Protein AF-I1QYP3-F1 (afdb_monomer_lite)

Radius of gyration: 27.87 Å; chains: 1; bounding box: 50×38×128 Å

pLDDT: mean 71.09, std 16.08, range [29.52, 92.31]

InterPro domains:
  IPR026961 PGG domain [PF13962] (110-221)

Secondary structure (DSSP, 8-state):
-HHHHHHHHHH-HHHHHHHHHTSHHHHHHHHHHHHHHHHHHHHH-SSHHHHHHHHHHHHHHHHHHHHHHHHHHHHHHHHHHHHTSPPPP----PPP--HHHHHHHHHHHHHHHHHHHHHHHHHHHHHHHHHHS-TT-B--SSSSSSPTTSBHHHHH-HHHHHHHHHHHHHHHHHHHHHHHHHHHHHH-SSSS-S--HHHHHHHHHHHHHHHHHHHHHHH-SSHHHHHHHHHHHHHHHHHHHHHHHHHHHTS--TTSS-------------------

Organism: Oryza glaberrima (NCBI:txid4538)

Foldseek 3Di:
DLVVVLCVCVVDPVNLVVCVVVCVNVVSLVVVLVVVLLVLLVLLDPDPVSSVVLVVLLVVVVVVLVVVVVVVVVVVVVVVVVVPDDDDDDDDDDDDDDPVVVVVVVVVVLVVLVVLLVVLVVLLVVLSVCSNAPQQGFDPPDPPPDDGRHRPCCVVPVVLCSQLNNLSSLLNSLSSVLNSLSVCCVSCVPVDPPPPVVSNVVSVLSNLVSVQSNCLSRPDDDPVVSVVSCVVCVVVSVVVVVVVVVVVVPPDDPPPPDDDDDDDDDDDDDDDDDDD

Structure (mmCIF, N/CA/C/O backbone):
data_AF-I1QYP3-F1
#
_entry.id   AF-I1QYP3-F1
#
loop_
_atom_site.group_PDB
_atom_site.id
_atom_site.type_symbol
_atom_site.label_atom_id
_atom_site.label_alt_id
_atom_site.label_comp_id
_atom_site.label_asym_id
_atom_site.label_entity_id
_atom_site.label_seq_id
_atom_site.pdbx_PDB_ins_code
_atom_site.Cartn_x
_atom_site.Cartn_y
_atom_site.Cartn_z
_atom_site.occupancy
_atom_site.B_iso_or_equiv
_atom_site.auth_seq_id
_atom_site.auth_comp_id
_atom_site.auth_asym_id
_atom_site.auth_atom_id
_atom_site.pdbx_PDB_model_num
ATOM 1 N N . MET A 1 1 ? -16.981 11.558 -4.843 1.00 70.81 1 MET A N 1
ATOM 2 C CA . MET A 1 1 ? -18.231 11.415 -4.055 1.00 70.81 1 MET A CA 1
ATOM 3 C C . MET A 1 1 ? -18.017 10.781 -2.677 1.00 70.81 1 MET A C 1
ATOM 5 O O . MET A 1 1 ? -18.352 11.436 -1.700 1.00 70.81 1 MET A O 1
ATOM 9 N N . ALA A 1 2 ? -17.408 9.590 -2.546 1.00 78.38 2 ALA A N 1
ATOM 10 C CA . ALA A 1 2 ? -17.197 8.941 -1.235 1.00 78.38 2 ALA A CA 1
ATOM 11 C C . ALA A 1 2 ? -16.394 9.794 -0.225 1.00 78.38 2 ALA A C 1
ATOM 13 O O . ALA A 1 2 ? -16.808 9.947 0.917 1.00 78.38 2 ALA A O 1
ATOM 14 N N . SER A 1 3 ? -15.296 10.435 -0.645 1.00 79.50 3 SER A N 1
ATOM 15 C CA . SER A 1 3 ? -14.520 11.321 0.246 1.00 79.50 3 SER A CA 1
ATOM 16 C C . SER A 1 3 ? -15.339 12.507 0.773 1.00 79.50 3 SER A C 1
ATOM 18 O O . SER A 1 3 ? -15.213 12.871 1.935 1.00 79.50 3 SER A O 1
ATOM 20 N N . VAL A 1 4 ? -16.203 13.092 -0.064 1.00 82.06 4 VAL A N 1
ATOM 21 C CA . VAL A 1 4 ? -17.068 14.219 0.323 1.00 82.06 4 VAL A CA 1
ATOM 22 C C . VAL A 1 4 ? -18.111 13.756 1.338 1.00 82.06 4 VAL A C 1
ATOM 24 O O . VAL A 1 4 ? -18.299 14.410 2.358 1.00 82.06 4 VAL A O 1
ATOM 27 N N . ALA A 1 5 ? -18.726 12.592 1.113 1.00 81.75 5 ALA A N 1
ATOM 28 C CA . ALA A 1 5 ? -19.653 11.994 2.070 1.00 81.75 5 ALA A CA 1
ATOM 29 C C . ALA A 1 5 ? -18.975 11.711 3.422 1.00 81.75 5 ALA A C 1
ATOM 31 O O . ALA A 1 5 ? -19.531 12.048 4.463 1.00 81.75 5 ALA A O 1
ATOM 32 N N . LEU A 1 6 ? -17.749 11.174 3.420 1.00 81.50 6 LEU A N 1
ATOM 33 C CA . LEU A 1 6 ? -16.955 10.967 4.636 1.00 81.50 6 LEU A CA 1
ATOM 34 C C . LEU A 1 6 ? -16.686 12.277 5.386 1.00 81.50 6 LEU A C 1
ATOM 36 O O . LEU A 1 6 ? -16.913 12.338 6.592 1.00 81.50 6 LEU A O 1
ATOM 40 N N . ILE A 1 7 ? -16.249 13.326 4.683 1.00 83.56 7 ILE A N 1
ATOM 41 C CA . ILE A 1 7 ? -15.987 14.646 5.277 1.00 83.56 7 ILE A CA 1
ATOM 42 C C . ILE A 1 7 ? -17.267 15.221 5.890 1.00 83.56 7 ILE A C 1
ATOM 44 O O . ILE A 1 7 ? -17.250 15.654 7.038 1.00 83.56 7 ILE A O 1
ATOM 48 N N . VAL A 1 8 ? -18.392 15.176 5.173 1.00 84.31 8 VAL A N 1
ATOM 49 C CA . VAL A 1 8 ? -19.684 15.688 5.660 1.00 84.31 8 VAL A CA 1
ATOM 50 C C . VAL A 1 8 ? -20.172 14.910 6.888 1.00 84.31 8 VAL A C 1
ATOM 52 O O . VAL A 1 8 ? -20.612 15.521 7.863 1.00 84.31 8 VAL A O 1
ATOM 55 N N . LEU A 1 9 ? -20.053 13.578 6.881 1.00 81.56 9 LEU A N 1
ATOM 56 C CA . LEU A 1 9 ? -20.432 12.729 8.017 1.00 81.56 9 LEU A CA 1
ATOM 57 C C . LEU A 1 9 ? -19.550 12.967 9.252 1.00 81.56 9 LEU A C 1
ATOM 59 O O . LEU A 1 9 ? -20.041 12.855 10.374 1.00 81.56 9 LEU A O 1
ATOM 63 N N . LEU A 1 10 ? -18.267 13.289 9.060 1.00 80.06 10 LEU A N 1
ATOM 64 C CA . LEU A 1 10 ? -17.332 13.581 10.151 1.00 80.06 10 LEU A CA 1
ATOM 65 C C . LEU A 1 10 ? -17.455 15.019 10.672 1.00 80.06 10 LEU A C 1
ATOM 67 O O . LEU A 1 10 ? -17.314 15.246 11.872 1.00 80.06 10 LEU A O 1
ATOM 71 N N . MET A 1 11 ? -17.731 15.987 9.798 1.00 83.25 11 MET A N 1
ATOM 72 C CA . MET A 1 11 ? -17.809 17.406 10.153 1.00 83.25 11 MET A CA 1
ATOM 73 C C . MET A 1 11 ? -19.140 17.767 10.825 1.00 83.25 11 MET A C 1
ATOM 75 O O . MET A 1 11 ? -19.195 18.679 11.650 1.00 83.25 11 MET A O 1
ATOM 79 N N . ASN A 1 12 ? -20.217 17.032 10.527 1.00 82.06 12 ASN A N 1
ATOM 80 C CA . ASN A 1 12 ? -21.526 17.281 11.115 1.00 82.06 12 ASN A CA 1
ATOM 81 C C . ASN A 1 12 ? -21.779 16.409 12.356 1.00 82.06 12 ASN A C 1
ATOM 83 O O . ASN A 1 12 ? -22.083 15.219 12.255 1.00 82.06 12 ASN A O 1
ATOM 87 N N . LYS A 1 13 ? -21.758 17.033 13.540 1.00 74.06 13 LYS A N 1
ATOM 88 C CA . LYS A 1 13 ? -22.041 16.373 14.830 1.00 74.06 13 LYS A CA 1
ATOM 89 C C . LYS A 1 13 ? -23.409 15.672 14.869 1.00 74.06 13 LYS A C 1
ATOM 91 O O . LYS A 1 13 ? -23.525 14.631 15.518 1.00 74.06 13 LYS A O 1
ATOM 96 N N . ASN A 1 14 ? -24.411 16.190 14.150 1.00 76.88 14 ASN A N 1
ATOM 97 C CA . ASN A 1 14 ? -25.749 15.592 14.073 1.00 76.88 14 ASN A CA 1
ATOM 98 C C . ASN A 1 14 ? -25.801 14.355 13.169 1.00 76.88 14 ASN A C 1
ATOM 100 O O . ASN A 1 14 ? -26.638 13.489 13.397 1.00 76.88 14 ASN A O 1
ATOM 104 N N . LEU A 1 15 ? -24.907 14.238 12.180 1.00 74.75 15 LEU A N 1
ATOM 105 C CA . LEU A 1 15 ? -24.850 13.092 11.257 1.00 74.75 15 LEU A CA 1
ATOM 106 C C . LEU A 1 15 ? -23.827 12.038 11.680 1.00 74.75 15 LEU A C 1
ATOM 108 O O . LEU A 1 15 ? -23.997 10.859 11.379 1.00 74.75 15 LEU A O 1
ATOM 112 N N . TYR A 1 16 ? -22.813 12.436 12.441 1.00 73.31 16 TYR A N 1
ATOM 113 C CA . TYR A 1 16 ? -21.795 11.547 12.985 1.00 73.31 16 TYR A CA 1
ATOM 114 C C . TYR A 1 16 ? -22.396 10.431 13.854 1.00 73.31 16 TYR A C 1
ATOM 116 O O . TYR A 1 16 ? -22.121 9.247 13.649 1.00 73.31 16 TYR A O 1
ATOM 124 N N . ARG A 1 17 ? -23.270 10.790 14.806 1.00 69.62 17 ARG A N 1
ATOM 125 C CA . ARG A 1 17 ? -23.899 9.830 15.736 1.00 69.62 17 ARG A CA 1
ATOM 126 C C . ARG A 1 17 ? -24.786 8.801 15.014 1.00 69.62 17 ARG A C 1
ATOM 128 O O . ARG A 1 17 ? -24.619 7.607 15.274 1.00 69.62 17 ARG A O 1
ATOM 135 N N . PRO A 1 18 ? -25.701 9.212 14.115 1.00 68.62 18 PRO A N 1
ATOM 136 C CA . PRO A 1 18 ? -26.473 8.284 13.288 1.00 68.62 18 PRO A CA 1
ATOM 137 C C . PRO A 1 18 ? -25.602 7.486 12.306 1.00 68.62 18 PRO A C 1
ATOM 139 O O . PRO A 1 18 ? -25.805 6.283 12.150 1.00 68.62 18 PRO A O 1
ATOM 142 N N . GLY A 1 19 ? -24.596 8.115 11.692 1.00 65.38 19 GLY A N 1
ATOM 143 C CA . GLY A 1 19 ? -23.702 7.490 10.709 1.00 65.38 19 GLY A CA 1
ATOM 144 C C . GLY A 1 19 ? -22.844 6.361 11.285 1.00 65.38 19 GLY A C 1
ATOM 145 O O . GLY A 1 19 ? -22.622 5.353 10.614 1.00 65.38 19 GLY A O 1
ATOM 146 N N . ILE A 1 20 ? -22.431 6.480 12.550 1.00 65.75 20 ILE A N 1
ATOM 147 C CA . ILE A 1 20 ? -21.771 5.404 13.307 1.00 65.75 20 ILE A CA 1
ATOM 148 C C . ILE A 1 20 ? -22.704 4.211 13.531 1.00 65.75 20 ILE A C 1
ATOM 150 O O . ILE A 1 20 ? -22.271 3.062 13.440 1.00 65.75 20 ILE A O 1
ATOM 154 N N . ARG A 1 21 ? -23.982 4.465 13.839 1.00 65.69 21 ARG A N 1
ATOM 155 C CA . ARG A 1 21 ? -24.971 3.402 14.075 1.00 65.69 21 ARG A CA 1
ATOM 156 C C . ARG A 1 21 ? -25.380 2.692 12.785 1.00 65.69 21 ARG A C 1
ATOM 158 O O . ARG A 1 21 ? -25.632 1.494 12.823 1.00 65.69 21 ARG A O 1
ATOM 165 N N . SER A 1 22 ? -25.397 3.405 11.661 1.00 65.25 22 SER A N 1
ATOM 166 C CA . SER A 1 22 ? -25.934 2.918 10.384 1.00 65.25 22 SER A CA 1
ATOM 167 C C . SER A 1 22 ? -24.911 2.212 9.474 1.00 65.25 22 SER A C 1
ATOM 169 O O . SER A 1 22 ? -25.165 2.031 8.291 1.00 65.25 22 SER A O 1
ATOM 171 N N . TYR A 1 23 ? -23.712 1.862 9.959 1.00 72.06 23 TYR A N 1
ATOM 172 C CA . TYR A 1 23 ? -22.603 1.311 9.144 1.00 72.06 23 TYR A CA 1
ATOM 173 C C . TYR A 1 23 ? -22.148 2.185 7.951 1.00 72.06 23 TYR A C 1
ATOM 175 O O . TYR A 1 23 ? -21.159 1.857 7.296 1.00 72.06 23 TYR A O 1
ATOM 183 N N . ALA A 1 24 ? -22.790 3.330 7.707 1.00 78.00 24 ALA A N 1
ATOM 184 C CA . ALA A 1 24 ? -22.558 4.210 6.567 1.00 78.00 24 ALA A CA 1
ATOM 185 C C . ALA A 1 24 ? -21.107 4.703 6.493 1.00 78.00 24 ALA A C 1
ATOM 187 O O . ALA A 1 24 ? -20.515 4.720 5.418 1.00 78.00 24 ALA A O 1
ATOM 188 N N . LEU A 1 25 ? -20.499 5.029 7.640 1.00 74.69 25 LEU A N 1
ATOM 189 C CA . LEU A 1 25 ? -19.087 5.415 7.708 1.00 74.69 25 LEU A CA 1
ATOM 190 C C . LEU A 1 25 ? -18.148 4.280 7.279 1.00 74.69 25 LEU A C 1
ATOM 192 O O . LEU A 1 25 ? -17.178 4.531 6.572 1.00 74.69 25 LEU A O 1
ATOM 196 N N . ILE A 1 26 ? -18.446 3.036 7.662 1.00 75.12 26 ILE A N 1
ATOM 197 C CA . ILE A 1 26 ? -17.627 1.870 7.303 1.00 75.12 26 ILE A CA 1
ATOM 198 C C . ILE A 1 26 ? -17.752 1.592 5.805 1.00 75.12 26 ILE A C 1
ATOM 200 O O . ILE A 1 26 ? -16.736 1.458 5.128 1.00 75.12 26 ILE A O 1
ATOM 204 N N . ILE A 1 27 ? -18.979 1.583 5.274 1.00 80.38 27 ILE A N 1
ATOM 205 C CA . ILE A 1 27 ? -19.235 1.397 3.839 1.00 80.38 27 ILE A CA 1
ATOM 206 C C . ILE A 1 27 ? -18.522 2.486 3.031 1.00 80.38 27 ILE A C 1
ATOM 208 O O . ILE A 1 27 ? -17.861 2.188 2.040 1.00 80.38 27 ILE A O 1
ATOM 212 N N . CYS A 1 28 ? -18.586 3.738 3.484 1.00 81.56 28 CYS A N 1
ATOM 213 C CA . CYS A 1 28 ? -17.945 4.858 2.807 1.00 81.56 28 CYS A CA 1
ATOM 214 C C . CYS A 1 28 ? -16.409 4.788 2.850 1.00 81.56 28 CYS A C 1
ATOM 216 O O . CYS A 1 28 ? -15.764 5.106 1.852 1.00 81.56 28 CYS A O 1
ATOM 218 N N . MET A 1 29 ? -15.812 4.354 3.967 1.00 82.94 29 MET A N 1
ATOM 219 C CA . MET A 1 29 ? -14.361 4.128 4.065 1.00 82.94 29 MET A CA 1
ATOM 220 C C . MET A 1 29 ? -13.900 3.005 3.137 1.00 82.94 29 MET A C 1
ATOM 222 O O . MET A 1 29 ? -12.911 3.166 2.428 1.00 82.94 29 MET A O 1
ATOM 226 N N . VAL A 1 30 ? -14.638 1.894 3.098 1.00 79.69 30 VAL A N 1
ATOM 227 C CA . VAL A 1 30 ? -14.332 0.752 2.228 1.00 79.69 30 VAL A CA 1
ATOM 228 C C . VAL A 1 30 ? -14.471 1.145 0.755 1.00 79.69 30 VAL A C 1
ATOM 230 O O . VAL A 1 30 ? -13.550 0.927 -0.027 1.00 79.69 30 VAL A O 1
ATOM 233 N N . ALA A 1 31 ? -15.569 1.805 0.381 1.00 84.06 31 ALA A N 1
ATOM 234 C CA . ALA A 1 31 ? -15.766 2.320 -0.973 1.00 84.06 31 ALA A CA 1
ATOM 235 C C . ALA A 1 31 ? -14.680 3.336 -1.368 1.00 84.06 31 ALA A C 1
ATOM 237 O O . ALA A 1 31 ? -14.183 3.307 -2.492 1.00 84.06 31 ALA A O 1
ATOM 238 N N . GLY A 1 32 ? -14.275 4.208 -0.438 1.00 83.69 32 GLY A N 1
ATOM 239 C CA . GLY A 1 32 ? -13.173 5.148 -0.634 1.00 83.69 32 GLY A CA 1
ATOM 240 C C . GLY A 1 32 ? -11.840 4.448 -0.900 1.00 83.69 32 GLY A C 1
ATOM 241 O O . GLY A 1 32 ? -11.145 4.817 -1.842 1.00 83.69 32 GLY A O 1
ATOM 242 N N . MET A 1 33 ? -11.517 3.405 -0.132 1.00 83.88 33 MET A N 1
ATOM 243 C CA . MET A 1 33 ? -10.306 2.598 -0.319 1.00 83.88 33 MET A CA 1
ATOM 244 C C . MET A 1 33 ? -10.266 1.941 -1.704 1.00 83.88 33 MET A C 1
ATOM 246 O O . MET A 1 33 ? -9.261 2.057 -2.404 1.00 83.88 33 MET A O 1
ATOM 250 N N . PHE A 1 34 ? -11.364 1.314 -2.141 1.00 82.44 34 PHE A N 1
ATOM 251 C CA . PHE A 1 34 ? -11.445 0.729 -3.485 1.00 82.44 34 PHE A CA 1
ATOM 252 C C . PHE A 1 34 ? -11.343 1.786 -4.590 1.00 82.44 34 PHE A C 1
ATOM 254 O O . PHE A 1 34 ? -10.663 1.557 -5.587 1.00 82.44 34 PHE A O 1
ATOM 261 N N . GLY A 1 35 ? -11.965 2.955 -4.410 1.00 84.75 35 GLY A N 1
ATOM 262 C CA . GLY A 1 35 ? -11.896 4.050 -5.381 1.00 84.75 35 GLY A CA 1
ATOM 263 C C . GLY A 1 35 ? -10.485 4.619 -5.539 1.00 84.75 35 GLY A C 1
ATOM 264 O O . GLY A 1 35 ? -10.004 4.779 -6.659 1.00 84.75 35 GLY A O 1
ATOM 265 N N . VAL A 1 36 ? -9.799 4.874 -4.423 1.00 86.69 36 VAL A N 1
ATOM 266 C CA . VAL A 1 36 ? -8.409 5.357 -4.416 1.00 86.69 36 VAL A CA 1
ATOM 267 C C . VAL A 1 36 ? -7.469 4.324 -5.041 1.00 86.69 36 VAL A C 1
ATOM 269 O O . VAL A 1 36 ? -6.589 4.680 -5.821 1.00 86.69 36 VAL A O 1
ATOM 272 N N . MET A 1 37 ? -7.690 3.039 -4.769 1.00 84.19 37 MET A N 1
ATOM 273 C CA . MET A 1 37 ? -6.896 1.974 -5.370 1.00 84.19 37 MET A CA 1
ATOM 274 C C . MET A 1 37 ? -7.148 1.803 -6.867 1.00 84.19 37 MET A C 1
ATOM 276 O O . MET A 1 37 ? -6.205 1.596 -7.625 1.00 84.19 37 MET A O 1
ATOM 280 N N . GLY A 1 38 ? -8.403 1.918 -7.305 1.00 82.62 38 GLY A N 1
ATOM 281 C CA . GLY A 1 38 ? -8.747 1.915 -8.725 1.00 82.62 38 GLY A CA 1
ATOM 282 C C . GLY A 1 38 ? -8.061 3.060 -9.466 1.00 82.62 38 GLY A C 1
ATOM 283 O O . GLY A 1 38 ? -7.478 2.837 -10.523 1.00 82.62 38 GLY A O 1
ATOM 284 N N . ALA A 1 39 ? -8.046 4.258 -8.873 1.00 86.88 39 ALA A N 1
ATOM 285 C CA . ALA A 1 39 ? -7.330 5.408 -9.419 1.00 86.88 39 ALA A CA 1
ATOM 286 C C . ALA A 1 39 ? -5.810 5.179 -9.469 1.00 86.88 39 ALA A C 1
ATOM 288 O O . ALA A 1 39 ? -5.191 5.451 -10.494 1.00 86.88 39 ALA A O 1
ATOM 289 N N . TYR A 1 40 ? -5.214 4.625 -8.407 1.00 86.62 40 TYR A N 1
ATOM 290 C CA . TYR A 1 40 ? -3.799 4.249 -8.397 1.00 86.62 40 TYR A CA 1
ATOM 291 C C . TYR A 1 40 ? -3.473 3.226 -9.489 1.00 86.62 40 TYR A C 1
ATOM 293 O O . TYR A 1 40 ? -2.531 3.425 -10.251 1.00 86.62 40 TYR A O 1
ATOM 301 N N . ALA A 1 41 ? -4.250 2.147 -9.601 1.00 84.19 41 ALA A N 1
ATOM 302 C CA . ALA A 1 41 ? -4.017 1.097 -10.586 1.00 84.19 41 ALA A CA 1
ATOM 303 C C . ALA A 1 41 ? -4.176 1.626 -12.018 1.00 84.19 41 ALA A C 1
ATOM 305 O O . ALA A 1 41 ? -3.370 1.295 -12.879 1.00 84.19 41 ALA A O 1
ATOM 306 N N . ALA A 1 42 ? -5.176 2.476 -12.264 1.00 83.88 42 ALA A N 1
ATOM 307 C CA . ALA A 1 42 ? -5.385 3.104 -13.565 1.00 83.88 42 ALA A CA 1
ATOM 308 C C . ALA A 1 42 ? -4.278 4.111 -13.914 1.00 83.88 42 ALA A C 1
ATOM 310 O O . ALA A 1 42 ? -3.823 4.145 -15.050 1.00 83.88 42 ALA A O 1
ATOM 311 N N . GLY A 1 43 ? -3.825 4.916 -12.948 1.00 82.25 43 GLY A N 1
ATOM 312 C CA . GLY A 1 43 ? -2.793 5.930 -13.176 1.00 82.25 43 GLY A CA 1
ATOM 313 C C . GLY A 1 43 ? -1.376 5.363 -13.279 1.00 82.25 43 GLY A C 1
ATOM 314 O O . GLY A 1 43 ? -0.543 5.925 -13.980 1.00 82.25 43 GLY A O 1
ATOM 315 N N . SER A 1 44 ? -1.090 4.258 -12.587 1.00 80.56 44 SER A N 1
ATOM 316 C CA . SER A 1 44 ? 0.248 3.649 -12.545 1.00 80.56 44 SER A CA 1
ATOM 317 C C . SER A 1 44 ? 0.442 2.509 -13.550 1.00 80.56 44 SER A C 1
ATOM 319 O O . SER A 1 44 ? 1.574 2.082 -13.778 1.00 80.56 44 SER A O 1
ATOM 321 N N . SER A 1 45 ? -0.634 2.000 -14.164 1.00 76.75 45 SER A N 1
ATOM 322 C CA . SER A 1 45 ? 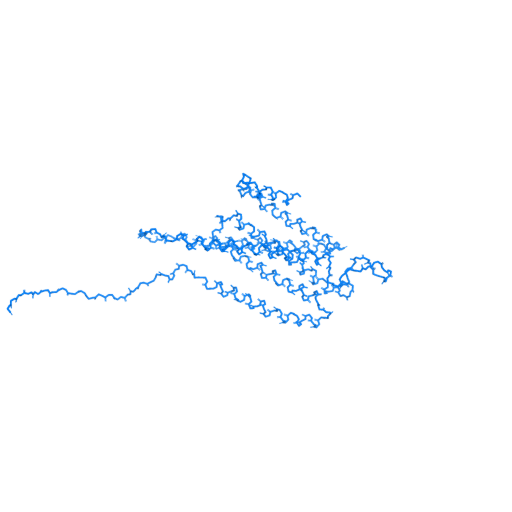-0.575 0.861 -15.080 1.00 76.75 45 SER A CA 1
ATOM 323 C C . SER A 1 45 ? -0.923 1.240 -16.516 1.00 76.75 45 SER A C 1
ATOM 325 O O . SER A 1 45 ? -2.039 1.655 -16.803 1.00 76.75 45 SER A O 1
ATOM 327 N N . MET A 1 46 ? 0.008 1.002 -17.443 1.00 63.56 46 MET A N 1
ATOM 328 C CA . MET A 1 46 ? -0.247 1.116 -18.888 1.00 63.56 46 MET A CA 1
ATOM 329 C C . MET A 1 46 ? -0.852 -0.158 -19.507 1.00 63.56 46 MET A C 1
ATOM 331 O O . MET A 1 46 ? -1.295 -0.134 -20.652 1.00 63.56 46 MET A O 1
ATOM 335 N N . TYR A 1 47 ? -0.897 -1.278 -18.771 1.00 68.44 47 TYR A N 1
ATOM 336 C CA . TYR A 1 47 ? -1.303 -2.583 -19.305 1.00 68.44 47 TYR A CA 1
ATOM 337 C C . TYR A 1 47 ? -2.428 -3.218 -18.484 1.00 68.44 47 TYR A C 1
ATOM 339 O O . TYR A 1 47 ? -2.299 -3.439 -17.280 1.00 68.44 47 TYR A O 1
ATOM 347 N N . LEU A 1 48 ? -3.494 -3.641 -19.168 1.00 66.12 48 LEU A N 1
ATOM 348 C CA . LEU A 1 48 ? -4.693 -4.236 -18.562 1.00 66.12 48 LEU A CA 1
ATOM 349 C C . LEU A 1 48 ? -4.383 -5.479 -17.700 1.00 66.12 48 LEU A C 1
ATOM 351 O O . LEU A 1 48 ? -5.009 -5.691 -16.666 1.00 66.12 48 LEU A O 1
ATOM 355 N N . ARG A 1 49 ? -3.363 -6.272 -18.060 1.00 68.38 49 ARG A N 1
ATOM 356 C CA . ARG A 1 49 ? -2.911 -7.419 -17.245 1.00 68.38 49 ARG A CA 1
ATOM 357 C C . ARG A 1 49 ? -2.371 -6.991 -15.881 1.00 68.38 49 ARG A C 1
ATOM 359 O O . ARG A 1 49 ? -2.722 -7.590 -14.870 1.00 68.38 49 ARG A O 1
ATOM 366 N N . THR A 1 50 ? -1.528 -5.966 -15.855 1.00 68.81 50 THR A N 1
ATOM 367 C CA . THR A 1 50 ? -0.924 -5.449 -14.624 1.00 68.81 50 THR A CA 1
ATOM 368 C C . THR A 1 50 ? -1.996 -4.794 -13.748 1.00 68.81 50 THR A C 1
ATOM 370 O O . THR A 1 50 ? -2.027 -5.034 -12.544 1.00 68.81 50 THR A O 1
ATOM 373 N N . PHE A 1 51 ? -2.952 -4.092 -14.363 1.00 72.62 51 PHE A N 1
ATOM 374 C CA . PHE A 1 51 ? -4.158 -3.590 -13.701 1.00 72.62 51 PHE A CA 1
ATOM 375 C C . PHE A 1 51 ? -4.987 -4.710 -13.040 1.00 72.62 51 PHE A C 1
ATOM 377 O O . PHE A 1 51 ? -5.311 -4.612 -11.857 1.00 72.62 51 PHE A O 1
ATOM 384 N N . ILE A 1 52 ? -5.271 -5.812 -13.751 1.00 71.69 52 ILE A N 1
ATOM 385 C CA . ILE A 1 52 ? -5.993 -6.970 -13.187 1.00 71.69 52 ILE A CA 1
ATOM 386 C C . ILE A 1 52 ? -5.236 -7.572 -12.000 1.00 71.69 52 ILE A C 1
ATOM 388 O O . ILE A 1 52 ? -5.845 -7.862 -10.974 1.00 71.69 52 ILE A O 1
ATOM 392 N N . ILE A 1 53 ? -3.919 -7.759 -12.108 1.00 71.31 53 ILE A N 1
ATOM 393 C CA . ILE A 1 53 ? -3.125 -8.360 -11.025 1.00 71.31 53 ILE A CA 1
ATOM 394 C C . ILE A 1 53 ? -3.155 -7.477 -9.778 1.00 71.31 53 ILE A C 1
ATOM 396 O O . ILE A 1 53 ? -3.303 -7.987 -8.669 1.00 71.31 53 ILE A O 1
ATOM 400 N N . VAL A 1 54 ? -3.081 -6.158 -9.950 1.00 72.38 54 VAL A N 1
ATOM 401 C CA . VAL A 1 54 ? -3.236 -5.214 -8.842 1.00 72.38 54 VAL A CA 1
ATOM 402 C C . VAL A 1 54 ? -4.617 -5.354 -8.202 1.00 72.38 54 VAL A C 1
ATOM 404 O O . VAL A 1 54 ? -4.699 -5.463 -6.984 1.00 72.38 54 VAL A O 1
ATOM 407 N N . LEU A 1 55 ? -5.697 -5.454 -8.982 1.00 71.81 55 LEU A N 1
ATOM 408 C CA . LEU A 1 55 ? -7.037 -5.698 -8.430 1.00 71.81 55 LEU A CA 1
ATOM 409 C C . LEU A 1 55 ? -7.145 -7.034 -7.679 1.00 71.81 55 LEU A C 1
ATOM 411 O O . LEU A 1 55 ? -7.775 -7.093 -6.623 1.00 71.81 55 LEU A O 1
ATOM 415 N N . VAL A 1 56 ? -6.507 -8.095 -8.176 1.00 75.00 56 VAL A N 1
ATOM 416 C CA . VAL A 1 56 ? -6.456 -9.393 -7.485 1.00 75.00 56 VAL A CA 1
ATOM 417 C C . VAL A 1 56 ? -5.679 -9.284 -6.172 1.00 75.00 56 VAL A C 1
ATOM 419 O O . VAL A 1 56 ? -6.148 -9.783 -5.153 1.00 75.00 56 VAL A O 1
ATOM 422 N N . LEU A 1 57 ? -4.537 -8.591 -6.148 1.00 70.06 57 LEU A N 1
ATOM 423 C CA . LEU A 1 57 ? -3.776 -8.342 -4.915 1.00 70.06 57 LEU A CA 1
ATOM 424 C C . LEU A 1 57 ? -4.609 -7.585 -3.878 1.00 70.06 57 LEU A C 1
ATOM 426 O O . LEU A 1 57 ? -4.575 -7.913 -2.694 1.00 70.06 57 LEU A O 1
ATOM 430 N N . VAL A 1 58 ? -5.400 -6.614 -4.326 1.00 69.56 58 VAL A N 1
ATOM 431 C CA . VAL A 1 58 ? -6.317 -5.845 -3.478 1.00 69.56 58 VAL A CA 1
ATOM 432 C C . VAL A 1 58 ? -7.411 -6.738 -2.909 1.00 69.56 58 VAL A C 1
ATOM 434 O O . VAL A 1 58 ? -7.696 -6.664 -1.715 1.00 69.56 58 VAL A O 1
ATOM 437 N N . LEU A 1 59 ? -7.985 -7.619 -3.731 1.00 72.81 59 LEU A N 1
ATOM 438 C CA . LEU A 1 59 ? -8.970 -8.600 -3.286 1.00 72.81 59 LEU A CA 1
ATOM 439 C C . LEU A 1 59 ? -8.370 -9.544 -2.236 1.00 72.81 59 LEU A C 1
ATOM 441 O O . LEU A 1 59 ? -8.979 -9.761 -1.194 1.00 72.81 59 LEU A O 1
ATOM 445 N N . VAL A 1 60 ? -7.165 -10.067 -2.472 1.00 75.19 60 VAL A N 1
ATOM 446 C CA . VAL A 1 60 ? -6.468 -10.962 -1.536 1.00 75.19 60 VAL A CA 1
ATOM 447 C C . VAL A 1 60 ? -6.149 -10.249 -0.224 1.00 75.19 60 VAL A C 1
ATOM 449 O O . VAL A 1 60 ? -6.413 -10.802 0.841 1.00 75.19 60 VAL A O 1
ATOM 452 N N . ALA A 1 61 ? -5.640 -9.015 -0.271 1.00 68.62 61 ALA A N 1
ATOM 453 C CA . ALA A 1 61 ? -5.373 -8.218 0.924 1.00 68.62 61 ALA A CA 1
ATOM 454 C C . ALA A 1 61 ? -6.664 -7.932 1.704 1.00 68.62 61 ALA A C 1
ATOM 456 O O . ALA A 1 61 ? -6.705 -8.113 2.921 1.00 68.62 61 ALA A O 1
ATOM 457 N N . PHE A 1 62 ? -7.742 -7.564 1.007 1.00 68.25 62 PHE A N 1
ATOM 458 C CA . PHE A 1 62 ? -9.054 -7.336 1.605 1.00 68.25 62 PHE A CA 1
ATOM 459 C C . PHE A 1 62 ? -9.601 -8.601 2.275 1.00 68.25 62 PHE A C 1
ATOM 461 O O . PHE A 1 62 ? -9.983 -8.563 3.445 1.00 68.25 62 PHE A O 1
ATOM 468 N N . VAL A 1 63 ? -9.578 -9.738 1.576 1.00 73.44 63 VAL A N 1
ATOM 469 C CA . VAL A 1 63 ? -9.983 -11.041 2.122 1.00 73.44 63 VAL A CA 1
ATOM 470 C C . VAL A 1 63 ? -9.108 -11.420 3.312 1.00 73.44 63 VAL A C 1
ATOM 472 O O . VAL A 1 63 ? -9.639 -11.875 4.318 1.00 73.44 63 VAL A O 1
ATOM 475 N N . GLY A 1 64 ? -7.798 -11.178 3.253 1.00 69.38 64 GLY A N 1
ATOM 476 C CA . GLY A 1 64 ? -6.877 -11.400 4.366 1.00 69.38 64 GLY A CA 1
ATOM 477 C C . GLY A 1 64 ? -7.247 -10.576 5.600 1.00 69.38 64 GLY A C 1
ATOM 478 O O . GLY A 1 64 ? -7.335 -11.121 6.697 1.00 69.38 64 GLY A O 1
ATOM 479 N N . VAL A 1 65 ? -7.547 -9.286 5.436 1.00 66.06 65 VAL A N 1
ATOM 480 C CA . VAL A 1 65 ? -7.985 -8.408 6.535 1.00 66.06 65 VAL A CA 1
ATOM 481 C C . VAL A 1 65 ? -9.327 -8.863 7.109 1.00 66.06 65 VAL A C 1
ATOM 483 O O . VAL A 1 65 ? -9.474 -8.950 8.329 1.00 66.06 65 VAL A O 1
ATOM 486 N N . VAL A 1 66 ? -10.295 -9.201 6.255 1.00 67.25 66 VAL A N 1
ATOM 487 C CA . VAL A 1 66 ? -11.605 -9.720 6.681 1.00 67.25 66 VAL A CA 1
ATOM 488 C C . VAL A 1 66 ? -11.446 -11.053 7.410 1.00 67.25 66 VAL A C 1
ATOM 490 O O . VAL A 1 66 ? -12.019 -11.243 8.479 1.00 67.25 66 VAL A O 1
ATOM 493 N N . PHE A 1 67 ? -10.615 -11.954 6.894 1.00 71.81 67 PHE A N 1
ATOM 494 C CA . PHE A 1 67 ? -10.302 -13.235 7.518 1.00 71.81 67 PHE A CA 1
ATOM 495 C C . PHE A 1 67 ? -9.630 -13.052 8.882 1.00 71.81 67 PHE A C 1
ATOM 497 O O . PHE A 1 67 ? -10.027 -13.697 9.852 1.00 71.81 67 PHE A O 1
ATOM 504 N N . LEU A 1 68 ? -8.666 -12.133 8.998 1.00 68.50 68 LEU A N 1
ATOM 505 C CA . LEU A 1 68 ? -8.051 -11.774 10.277 1.00 68.50 68 LEU A CA 1
ATOM 506 C C . LEU A 1 68 ? -9.093 -11.221 11.256 1.00 68.50 68 LEU A C 1
ATOM 508 O O . LEU A 1 68 ? -9.102 -11.626 12.419 1.00 68.50 68 LEU A O 1
ATOM 512 N N . ALA A 1 69 ? -10.005 -10.364 10.793 1.00 60.81 69 ALA A N 1
ATOM 513 C CA . ALA A 1 69 ? -11.089 -9.829 11.611 1.00 60.81 69 ALA A CA 1
ATOM 514 C C . ALA A 1 69 ? -12.062 -10.927 12.087 1.00 60.81 69 ALA A C 1
ATOM 516 O O . ALA A 1 69 ? -12.423 -10.949 13.266 1.00 60.81 69 ALA A O 1
ATOM 517 N N . ILE A 1 70 ? -12.437 -11.873 11.216 1.00 68.12 70 ILE A N 1
ATOM 518 C CA . ILE A 1 70 ? -13.319 -13.010 11.538 1.00 68.12 70 ILE A CA 1
ATOM 519 C C . ILE A 1 70 ? -12.638 -13.974 12.509 1.00 68.12 70 ILE A C 1
ATOM 521 O O . ILE A 1 70 ? -13.216 -14.331 13.534 1.00 68.12 70 ILE A O 1
ATOM 525 N N . ASN A 1 71 ? -11.394 -14.375 12.239 1.00 66.88 71 ASN A N 1
ATOM 526 C CA . ASN A 1 71 ? -10.638 -15.258 13.128 1.00 66.88 71 ASN A CA 1
ATOM 527 C C . ASN A 1 71 ? -10.469 -14.616 14.517 1.00 66.88 71 ASN A C 1
ATOM 529 O O . ASN A 1 71 ? -10.631 -15.264 15.554 1.00 66.88 71 ASN A O 1
ATOM 533 N N . HIS A 1 72 ? -10.234 -13.304 14.550 1.00 58.53 72 HIS A N 1
ATOM 534 C CA . HIS A 1 72 ? -10.187 -12.537 15.787 1.00 58.53 72 HIS A CA 1
ATOM 535 C C . HIS A 1 72 ? -11.539 -12.531 16.524 1.00 58.53 72 HIS A C 1
ATOM 537 O O . HIS A 1 72 ? -11.569 -12.721 17.743 1.00 58.53 72 HIS A O 1
ATOM 543 N N . PHE A 1 73 ? -12.658 -12.384 15.808 1.00 60.03 73 PHE A N 1
ATOM 544 C CA . PHE A 1 73 ? -14.009 -12.455 16.375 1.00 60.03 73 PHE A CA 1
ATOM 545 C C . PHE A 1 73 ? -14.340 -13.847 16.934 1.00 60.03 73 PHE A C 1
ATOM 547 O O . PHE A 1 73 ? -14.837 -13.964 18.053 1.00 60.03 73 PHE A O 1
ATOM 554 N N . ASN A 1 74 ? -13.984 -14.915 16.222 1.00 67.50 74 ASN A N 1
ATOM 555 C CA . ASN A 1 74 ? -14.213 -16.291 16.671 1.00 67.50 74 ASN A CA 1
ATOM 556 C C . ASN A 1 74 ? -13.395 -16.618 17.929 1.00 67.50 74 ASN A C 1
ATOM 558 O O . ASN A 1 74 ? -13.908 -17.198 18.890 1.00 67.50 74 ASN A O 1
ATOM 562 N N . LYS A 1 75 ? -12.135 -16.169 17.983 1.00 61.25 75 LYS A N 1
ATOM 563 C CA . LYS A 1 75 ? -11.275 -16.309 19.169 1.00 61.25 75 LYS A CA 1
ATOM 564 C C . LYS A 1 75 ? -11.797 -15.499 20.361 1.00 61.25 75 LYS A C 1
ATOM 566 O O . LYS A 1 75 ? -11.669 -15.936 21.507 1.00 61.25 75 LYS A O 1
ATOM 571 N N . LEU A 1 76 ? -12.414 -14.343 20.100 1.00 52.03 76 LEU A N 1
ATOM 572 C CA . LEU A 1 76 ? -13.089 -13.517 21.104 1.00 52.03 76 LEU A CA 1
ATOM 573 C C . LEU A 1 76 ? -14.330 -14.219 21.666 1.00 52.03 76 LEU A C 1
ATOM 575 O O . LEU A 1 76 ? -14.519 -14.243 22.883 1.00 52.03 76 LEU A O 1
ATOM 579 N N . HIS A 1 77 ? -15.140 -14.822 20.796 1.00 59.53 77 HIS A N 1
ATOM 580 C CA . HIS A 1 77 ? -16.336 -15.559 21.195 1.00 59.53 77 HIS A CA 1
ATOM 581 C C . HIS A 1 77 ? -15.978 -16.750 22.092 1.00 59.53 77 HIS A C 1
ATOM 583 O O . HIS A 1 77 ? -16.578 -16.927 23.151 1.00 59.53 77 HIS A O 1
ATOM 589 N N . LYS A 1 78 ? -14.917 -17.488 21.739 1.00 63.66 78 LYS A N 1
ATOM 590 C CA . LYS A 1 78 ? -14.404 -18.614 22.532 1.00 63.66 78 LYS A CA 1
ATOM 591 C C . LYS A 1 78 ? -13.970 -18.190 23.942 1.00 63.66 78 LYS A C 1
ATOM 593 O O . LYS A 1 78 ? -14.421 -18.781 24.916 1.00 63.66 78 LYS A 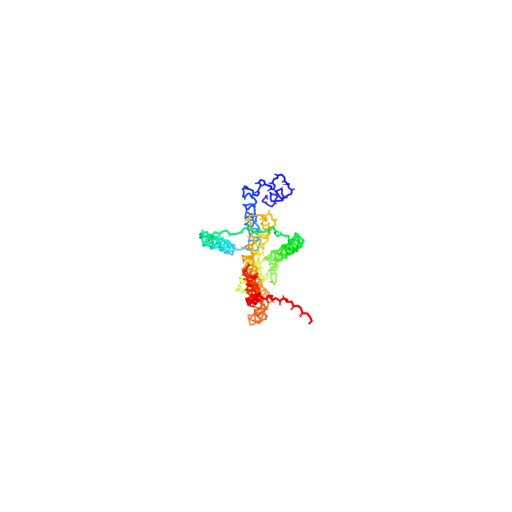O 1
ATOM 598 N N . LYS A 1 79 ? -13.190 -17.106 24.073 1.00 62.25 7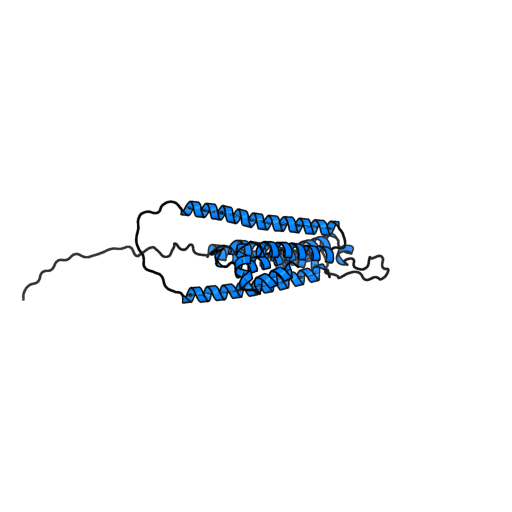9 LYS A N 1
ATOM 599 C CA . LYS A 1 79 ? -12.770 -16.573 25.389 1.00 62.25 79 LYS A CA 1
ATOM 600 C C . LYS A 1 79 ? -13.935 -16.050 26.234 1.00 62.25 79 LYS A C 1
ATOM 602 O O . LYS A 1 79 ? -13.887 -16.128 27.458 1.00 62.25 79 LYS A O 1
ATOM 607 N N . LYS A 1 80 ? -14.970 -15.487 25.603 1.00 60.69 80 LYS A N 1
ATOM 608 C CA . LYS A 1 80 ? -16.170 -15.008 26.306 1.00 60.69 80 LYS A CA 1
ATOM 609 C C . LYS A 1 80 ? -17.005 -16.173 26.846 1.00 60.69 80 LYS A C 1
ATOM 611 O O . LYS A 1 80 ? -17.527 -16.071 27.949 1.00 60.69 80 LYS A O 1
ATOM 616 N N . MET A 1 81 ? -17.079 -17.278 26.103 1.00 58.28 81 MET A N 1
ATOM 617 C CA . MET A 1 81 ? -17.737 -18.508 26.555 1.00 58.28 81 MET A CA 1
ATOM 618 C C . MET A 1 81 ? -16.975 -19.190 27.697 1.00 58.28 81 MET A C 1
ATOM 620 O O . MET A 1 81 ? -17.598 -19.675 28.632 1.00 58.28 81 MET A O 1
ATOM 624 N N . GLU A 1 82 ? -15.643 -19.133 27.683 1.00 59.41 82 GLU A N 1
ATOM 625 C CA . GLU A 1 82 ? -14.791 -19.671 28.753 1.00 59.41 82 GLU A CA 1
ATOM 626 C C . GLU A 1 82 ? -14.902 -18.864 30.066 1.00 59.41 82 GLU A C 1
ATOM 628 O O . GLU A 1 82 ? -14.874 -19.434 31.153 1.00 59.41 82 GLU A O 1
ATOM 633 N N . LYS A 1 83 ? -15.121 -17.541 29.976 1.00 55.75 83 LYS A N 1
ATOM 634 C CA . LYS A 1 83 ? -15.301 -16.644 31.136 1.00 55.75 83 LYS A CA 1
ATOM 635 C C . LYS A 1 83 ? -16.716 -16.673 31.747 1.00 55.75 83 LYS A C 1
ATOM 637 O O . LYS A 1 83 ? -16.894 -16.201 32.862 1.00 55.75 83 LYS A O 1
ATOM 642 N N . ASN A 1 84 ? -17.713 -17.219 31.046 1.00 55.78 84 ASN A N 1
ATOM 643 C CA . ASN A 1 84 ? -19.106 -17.311 31.515 1.00 55.78 84 ASN A CA 1
ATOM 644 C C . ASN A 1 84 ? -19.406 -18.586 32.337 1.00 55.78 84 ASN A C 1
ATOM 646 O O . ASN A 1 84 ? -20.572 -18.884 32.596 1.00 55.78 84 ASN A O 1
ATOM 650 N N . LYS A 1 85 ? -18.387 -19.346 32.763 1.00 54.81 85 LYS A N 1
ATOM 651 C CA . LYS A 1 85 ? -18.555 -20.437 33.736 1.00 54.81 85 LYS A CA 1
ATOM 652 C C . LYS A 1 85 ? -18.848 -19.836 35.131 1.00 54.81 85 LYS A C 1
ATOM 654 O O . LYS A 1 85 ? -18.192 -18.853 35.477 1.00 54.81 85 LYS A O 1
ATOM 659 N N . PRO A 1 86 ? -19.809 -20.361 35.921 1.00 53.50 86 PRO A N 1
ATOM 660 C CA . PRO A 1 86 ? -20.240 -19.707 37.160 1.00 53.50 86 PRO A CA 1
ATOM 661 C C . PRO A 1 86 ? -19.091 -19.567 38.178 1.00 53.50 86 PRO A C 1
ATOM 663 O O . PRO A 1 86 ? -18.399 -20.559 38.421 1.00 53.50 86 PRO A O 1
ATOM 666 N N . PRO A 1 87 ? -18.887 -18.385 38.791 1.00 63.81 87 PRO A N 1
ATOM 667 C CA . PRO A 1 87 ? -17.989 -18.227 39.931 1.00 63.81 87 PRO A CA 1
ATOM 668 C C . PRO A 1 87 ? -18.651 -18.659 41.262 1.00 63.81 87 PRO A C 1
ATOM 670 O O . PRO A 1 87 ? -19.881 -18.645 41.355 1.00 63.81 87 PRO A O 1
ATOM 673 N N . PRO A 1 88 ? -17.865 -19.008 42.305 1.00 48.81 88 PRO A N 1
ATOM 674 C CA . PRO A 1 88 ? -18.366 -19.244 43.667 1.00 48.81 88 PRO A CA 1
ATOM 675 C C . PRO A 1 88 ? -18.906 -17.956 44.332 1.00 48.81 88 PRO A C 1
ATOM 677 O O . PRO A 1 88 ? -18.617 -16.858 43.846 1.00 48.81 88 PRO A O 1
ATOM 680 N N . PRO A 1 89 ? -19.672 -18.043 45.442 1.00 43.44 89 PRO A N 1
ATOM 681 C CA . PRO A 1 89 ? -20.388 -16.896 45.999 1.00 43.44 89 PRO A CA 1
ATOM 682 C C . PRO A 1 89 ? -19.488 -15.840 46.668 1.00 43.44 89 PRO A C 1
ATOM 684 O O . PRO A 1 89 ? -18.704 -16.158 47.552 1.00 43.44 89 PRO A O 1
ATOM 687 N N . ALA A 1 90 ? -19.734 -14.590 46.252 1.00 44.69 90 ALA A N 1
ATOM 688 C CA . ALA A 1 90 ? -19.638 -13.282 46.920 1.00 44.69 90 ALA A CA 1
ATOM 689 C C . ALA A 1 90 ? -18.385 -12.861 47.722 1.00 44.69 90 ALA A C 1
ATOM 691 O O . ALA A 1 90 ? -18.042 -13.458 48.732 1.00 44.69 90 ALA A O 1
ATOM 692 N N . GLN A 1 91 ? -17.893 -11.647 47.421 1.00 29.52 91 GLN A N 1
ATOM 693 C CA . GLN A 1 91 ? -17.763 -10.580 48.427 1.00 29.52 91 GLN A CA 1
ATOM 694 C C . GLN A 1 91 ? -17.730 -9.189 47.770 1.00 29.52 91 GLN A C 1
ATOM 696 O O . GLN A 1 91 ? -17.101 -8.976 46.735 1.00 29.52 91 GLN A O 1
ATOM 701 N N . GLN A 1 92 ? -18.471 -8.252 48.364 1.00 40.38 92 GLN A N 1
ATOM 702 C CA . GLN A 1 92 ? -18.504 -6.836 48.002 1.00 40.38 92 GLN A CA 1
ATOM 703 C C . GLN A 1 92 ? -17.126 -6.205 48.235 1.00 40.38 92 GLN A C 1
ATOM 705 O O . GLN A 1 92 ? -16.595 -6.289 49.338 1.00 40.38 92 GLN A O 1
ATOM 710 N N . GLN A 1 93 ? -16.579 -5.525 47.225 1.00 31.73 93 GLN A N 1
ATOM 711 C CA . GLN A 1 93 ? -15.377 -4.701 47.365 1.00 31.73 93 GLN A CA 1
ATOM 712 C C . GLN A 1 93 ? -15.612 -3.289 46.816 1.00 31.73 93 GLN A C 1
ATOM 714 O O . GLN A 1 93 ? -16.265 -3.090 45.790 1.00 31.73 93 GLN A O 1
ATOM 719 N N . GLN A 1 94 ? -15.103 -2.328 47.589 1.00 33.31 94 GLN A N 1
ATOM 720 C CA . GLN A 1 94 ? -15.190 -0.871 47.460 1.00 33.31 94 GLN A CA 1
ATOM 721 C C . GLN A 1 94 ? -14.741 -0.308 46.096 1.00 33.31 94 GLN A C 1
ATOM 723 O O . GLN A 1 94 ? -14.001 -0.959 45.358 1.00 33.31 94 GLN A O 1
ATOM 728 N N . PRO A 1 95 ? -15.160 0.927 45.748 1.00 41.88 95 PRO A N 1
ATOM 729 C CA . PRO A 1 95 ? -14.915 1.499 44.428 1.00 41.88 95 PRO A CA 1
ATOM 730 C C . PRO A 1 95 ? -13.443 1.918 44.260 1.00 41.88 95 PRO A C 1
ATOM 732 O O . PRO A 1 95 ? -12.909 2.603 45.135 1.00 41.88 95 PRO A O 1
ATOM 735 N N . PRO A 1 96 ? -12.777 1.615 43.129 1.00 44.09 96 PRO A N 1
ATOM 736 C CA . PRO A 1 96 ? -11.438 2.122 42.877 1.00 44.09 96 PRO A CA 1
ATOM 737 C C . PRO A 1 96 ? -11.511 3.542 42.298 1.00 44.09 96 PRO A C 1
ATOM 739 O O . PRO A 1 96 ? -12.210 3.808 41.317 1.00 44.09 96 PRO A O 1
ATOM 742 N N . SER A 1 97 ? -10.731 4.458 42.868 1.00 41.34 97 SER A N 1
ATOM 743 C CA . SER A 1 97 ? -10.289 5.672 42.174 1.00 41.34 97 SER A CA 1
ATOM 744 C C . SER A 1 97 ? -8.796 5.519 41.860 1.00 41.34 97 SER A C 1
ATOM 746 O O . SER A 1 97 ? -8.029 5.148 42.744 1.00 41.34 97 SER A O 1
ATOM 748 N N . PRO A 1 98 ? -8.398 5.678 40.579 1.00 51.72 98 PRO A N 1
ATOM 749 C CA . PRO A 1 98 ? -7.762 6.930 40.164 1.00 51.72 98 PRO A CA 1
ATOM 750 C C . PRO A 1 98 ? -8.184 7.368 38.742 1.00 51.72 98 PRO A C 1
ATOM 752 O O . PRO A 1 98 ? -7.835 6.758 37.732 1.00 51.72 98 PRO A O 1
ATOM 755 N N . LYS A 1 99 ? -8.906 8.492 38.625 1.00 53.41 99 LYS A N 1
ATOM 756 C CA . LYS A 1 99 ? -9.325 9.067 37.324 1.00 53.41 99 LYS A CA 1
ATOM 757 C C . LYS A 1 99 ? -8.228 9.875 36.603 1.00 53.41 99 LYS A C 1
ATOM 759 O O . LYS A 1 99 ? -8.398 10.204 35.434 1.00 53.41 99 LYS A O 1
ATOM 764 N N . LYS A 1 100 ? -7.105 10.196 37.262 1.00 50.09 100 LYS A N 1
ATOM 765 C CA . LYS A 1 100 ? -6.022 11.007 36.664 1.00 50.09 100 LYS A CA 1
ATOM 766 C C . LYS A 1 100 ? -5.061 10.204 35.779 1.00 50.09 100 LYS A C 1
ATOM 768 O O . LYS A 1 100 ? -4.709 10.702 34.718 1.00 50.09 100 LYS A O 1
ATOM 773 N N . SER A 1 101 ? -4.683 8.981 36.166 1.00 56.19 101 SER A N 1
ATOM 774 C CA . SER A 1 101 ? -3.759 8.140 35.380 1.00 56.19 101 SER A CA 1
ATOM 775 C C . SER A 1 101 ? -4.391 7.630 34.084 1.00 56.19 101 SER A C 1
ATOM 777 O O . SER A 1 101 ? -3.762 7.639 33.033 1.00 56.19 101 SER A O 1
ATOM 779 N N . SER A 1 102 ? -5.671 7.256 34.127 1.00 60.62 102 SER A N 1
ATOM 780 C CA . SER A 1 102 ? -6.412 6.837 32.934 1.00 60.62 102 SER A CA 1
ATOM 781 C C . SER A 1 102 ? -6.550 7.972 31.916 1.00 60.62 102 SER A C 1
ATOM 783 O O . SER A 1 102 ? -6.332 7.752 30.726 1.00 60.62 102 SER A O 1
ATOM 785 N N . LEU A 1 103 ? -6.846 9.198 32.362 1.00 66.56 103 LEU A N 1
ATOM 786 C CA . LEU A 1 103 ? -7.014 10.354 31.478 1.00 66.56 103 LEU A CA 1
ATOM 787 C C . LEU A 1 103 ? -5.733 10.686 30.690 1.00 66.56 103 LEU A C 1
ATOM 789 O O . LEU A 1 103 ? -5.807 10.903 29.479 1.00 66.56 103 LEU A O 1
ATOM 793 N N . THR A 1 104 ? -4.567 10.683 31.344 1.00 67.19 104 THR A N 1
ATOM 794 C CA . THR A 1 104 ? -3.272 10.924 30.684 1.00 67.19 104 THR A CA 1
ATOM 795 C C . THR A 1 104 ? -2.903 9.804 29.713 1.00 67.19 104 THR A C 1
ATOM 797 O O . THR A 1 104 ? -2.481 10.094 28.593 1.00 67.19 104 THR A O 1
ATOM 800 N N . THR A 1 105 ? -3.142 8.536 30.061 1.00 67.19 105 THR A N 1
ATOM 801 C CA . THR A 1 105 ? -2.916 7.402 29.145 1.00 67.19 105 THR A CA 1
ATOM 802 C C . THR A 1 105 ? -3.822 7.462 27.909 1.00 67.19 105 THR A C 1
ATOM 804 O O . THR A 1 105 ? -3.363 7.214 26.792 1.00 67.19 105 THR A O 1
ATOM 807 N N . PHE A 1 106 ? -5.096 7.841 28.065 1.00 68.75 106 PHE A N 1
ATOM 808 C CA . PHE A 1 106 ? -6.018 8.017 26.936 1.00 68.75 106 PHE A CA 1
ATOM 809 C C . PHE A 1 106 ? -5.624 9.189 26.028 1.00 68.75 106 PHE A C 1
ATOM 811 O O . PHE A 1 106 ? -5.780 9.087 24.808 1.00 68.75 106 PHE A O 1
ATOM 818 N N . ALA A 1 107 ? -5.111 10.286 26.592 1.00 71.31 107 ALA A N 1
ATOM 819 C CA . ALA A 1 107 ? -4.617 11.425 25.820 1.00 71.31 107 ALA A CA 1
ATOM 820 C C . ALA A 1 107 ? -3.380 11.046 24.989 1.00 71.31 107 ALA A C 1
ATOM 822 O O . ALA A 1 107 ? -3.414 11.177 23.765 1.00 71.31 107 ALA A O 1
ATOM 823 N N . MET A 1 108 ? -2.357 10.450 25.618 1.00 72.00 108 MET A N 1
ATOM 824 C CA . MET A 1 108 ? -1.152 9.975 24.918 1.00 72.00 108 MET A CA 1
ATOM 825 C C . MET A 1 108 ? -1.484 8.971 23.806 1.00 72.00 108 MET A C 1
ATOM 827 O O . MET A 1 108 ? -0.935 9.040 22.707 1.00 72.00 108 MET A O 1
ATOM 831 N N . GLN A 1 109 ? -2.430 8.060 24.052 1.00 74.12 109 GLN A N 1
ATOM 832 C CA . GLN A 1 109 ? -2.856 7.090 23.047 1.00 74.12 109 GLN A CA 1
ATOM 833 C C . GLN A 1 109 ? -3.535 7.756 21.843 1.00 74.12 109 GLN A C 1
ATOM 835 O O . GLN A 1 109 ? -3.305 7.340 20.708 1.00 74.12 109 GLN A O 1
ATOM 840 N N . LYS A 1 110 ? -4.360 8.788 22.055 1.00 78.06 110 LYS A N 1
ATOM 841 C CA . LYS A 1 110 ? -4.977 9.542 20.953 1.00 78.06 110 LYS A CA 1
ATOM 842 C C . LYS A 1 110 ? -3.935 10.265 20.109 1.00 78.06 110 LYS A C 1
ATOM 844 O O . LYS A 1 110 ? -4.064 10.258 18.888 1.00 78.06 110 LYS A O 1
ATOM 849 N N . ASP A 1 111 ? -2.914 10.848 20.726 1.00 82.75 111 ASP A N 1
ATOM 850 C CA . ASP A 1 111 ? -1.867 11.558 19.989 1.00 82.75 111 ASP A CA 1
ATOM 851 C C . ASP A 1 111 ? -0.999 10.600 19.173 1.00 82.75 111 ASP A C 1
ATOM 853 O O . ASP A 1 111 ? -0.777 10.842 17.988 1.00 82.75 111 ASP A O 1
ATOM 857 N N . MET A 1 112 ? -0.636 9.440 19.730 1.00 82.31 112 MET A N 1
ATOM 858 C CA . MET A 1 112 ? 0.032 8.373 18.977 1.00 82.31 112 MET A CA 1
ATOM 859 C C . MET A 1 112 ? -0.767 7.964 17.729 1.00 82.31 112 MET A C 1
ATOM 861 O O . MET A 1 112 ? -0.202 7.842 16.645 1.00 82.31 112 MET A O 1
ATOM 865 N N . LEU A 1 113 ? -2.090 7.789 17.849 1.00 82.62 113 LEU A N 1
ATOM 866 C CA . LEU A 1 113 ? -2.941 7.435 16.707 1.00 82.62 113 LEU A CA 1
ATOM 867 C C . LEU A 1 113 ? -2.950 8.524 15.623 1.00 82.62 113 LEU A C 1
ATOM 869 O O . LEU A 1 113 ? -3.032 8.186 14.444 1.00 82.62 113 LEU A O 1
ATOM 873 N N . LYS A 1 114 ? -2.853 9.809 15.995 1.00 85.81 114 LYS A N 1
ATOM 874 C CA . LYS A 1 114 ? -2.753 10.922 15.033 1.00 85.81 114 LYS A CA 1
ATOM 875 C C . LYS A 1 114 ? -1.424 10.888 14.288 1.00 85.81 114 LYS A C 1
ATOM 877 O O . LYS A 1 114 ? -1.425 11.003 13.067 1.00 85.81 114 LYS A O 1
ATOM 882 N N . TYR A 1 115 ? -0.314 10.666 14.992 1.00 88.00 115 TYR A N 1
ATOM 883 C CA . TYR A 1 115 ? 0.996 10.527 14.353 1.00 88.00 115 TYR A CA 1
ATOM 884 C C . TYR A 1 115 ? 1.045 9.326 13.408 1.00 88.00 115 TYR A C 1
ATOM 886 O O . TYR A 1 115 ? 1.491 9.463 12.275 1.00 88.00 115 TYR A O 1
ATOM 894 N N . LEU A 1 116 ? 0.522 8.170 13.825 1.00 85.75 116 LEU A N 1
ATOM 895 C CA . LEU A 1 116 ? 0.454 6.984 12.966 1.00 85.75 116 LEU A CA 1
ATOM 896 C C . LEU A 1 116 ? -0.415 7.209 11.726 1.00 85.75 116 LEU A C 1
ATOM 898 O O . LEU A 1 116 ? -0.074 6.741 10.643 1.00 85.75 116 LEU A O 1
ATOM 902 N N . MET A 1 117 ? -1.519 7.945 11.866 1.00 88.69 117 MET A N 1
ATOM 903 C CA . MET A 1 117 ? -2.356 8.326 10.732 1.00 88.69 117 MET A CA 1
ATOM 904 C C . MET A 1 117 ? -1.590 9.235 9.767 1.00 88.69 117 MET A C 1
ATOM 906 O O . MET A 1 117 ? -1.649 9.011 8.563 1.00 88.69 117 MET A O 1
ATOM 910 N N . LEU A 1 118 ? -0.839 10.212 10.283 1.00 91.31 118 LEU A N 1
ATOM 911 C CA . LEU A 1 118 ? -0.016 11.109 9.471 1.00 91.31 118 LEU A CA 1
ATOM 912 C C . LEU A 1 118 ? 1.087 10.350 8.724 1.00 91.31 118 LEU A C 1
ATOM 914 O O . LEU A 1 118 ? 1.265 10.560 7.527 1.00 91.31 118 LEU A O 1
ATOM 918 N N . VAL A 1 119 ? 1.782 9.435 9.406 1.00 89.50 119 VAL A N 1
ATOM 919 C CA . VAL A 1 119 ? 2.796 8.560 8.795 1.00 89.50 119 VAL A CA 1
ATOM 920 C C . VAL A 1 119 ? 2.172 7.692 7.704 1.00 89.50 119 VAL A C 1
ATOM 922 O O . VAL A 1 119 ? 2.734 7.600 6.616 1.00 89.50 119 VAL A O 1
ATOM 925 N N . GLY A 1 120 ? 0.989 7.121 7.947 1.00 89.62 120 GLY A N 1
ATOM 926 C CA . GLY A 1 120 ? 0.241 6.391 6.925 1.00 89.62 120 GLY A CA 1
ATOM 927 C C . GLY A 1 120 ? -0.072 7.272 5.713 1.00 89.62 120 GLY A C 1
ATOM 928 O O . GLY A 1 120 ? 0.258 6.923 4.584 1.00 89.62 120 GLY A O 1
ATOM 929 N N . ILE A 1 121 ? -0.638 8.462 5.922 1.00 92.12 121 ILE A N 1
ATOM 930 C CA . ILE A 1 121 ? -0.958 9.390 4.823 1.00 92.12 121 ILE A CA 1
ATOM 931 C C . ILE A 1 121 ? 0.298 9.740 4.018 1.00 92.12 121 ILE A C 1
ATOM 933 O O . ILE A 1 121 ? 0.259 9.731 2.786 1.00 92.12 121 ILE A O 1
ATOM 937 N N . LEU A 1 122 ? 1.418 10.002 4.694 1.00 92.31 122 LEU A N 1
ATOM 938 C CA . LEU A 1 122 ? 2.697 10.278 4.048 1.00 92.31 122 LEU A CA 1
ATOM 939 C C . LEU A 1 122 ? 3.172 9.082 3.212 1.00 92.31 122 LEU A C 1
ATOM 941 O O . LEU A 1 122 ? 3.513 9.262 2.045 1.00 92.31 122 LEU A O 1
ATOM 945 N N . ALA A 1 123 ? 3.137 7.869 3.767 1.00 90.69 123 ALA A N 1
ATOM 946 C CA . ALA A 1 123 ? 3.514 6.644 3.062 1.00 90.69 123 ALA A CA 1
ATOM 947 C C . ALA A 1 123 ? 2.607 6.372 1.849 1.00 90.69 123 ALA A C 1
ATOM 949 O O . ALA A 1 123 ? 3.095 6.084 0.756 1.00 90.69 123 ALA A O 1
ATOM 950 N N . ALA A 1 124 ? 1.290 6.539 1.999 1.00 91.50 124 ALA A N 1
ATOM 951 C CA . ALA A 1 124 ? 0.329 6.391 0.907 1.00 91.50 124 ALA A CA 1
ATOM 952 C C . ALA A 1 124 ? 0.573 7.428 -0.203 1.00 91.50 124 ALA A C 1
ATOM 954 O O . ALA A 1 124 ? 0.529 7.110 -1.387 1.00 91.50 124 ALA A O 1
ATOM 955 N N . THR A 1 125 ? 0.890 8.668 0.168 1.00 92.06 125 THR A N 1
ATOM 956 C CA . THR A 1 125 ? 1.200 9.725 -0.802 1.00 92.06 125 THR A CA 1
ATOM 957 C C . THR A 1 125 ? 2.511 9.436 -1.529 1.00 92.06 125 THR A C 1
ATOM 959 O O . THR A 1 125 ? 2.561 9.501 -2.754 1.00 92.06 125 THR A O 1
ATOM 962 N N . ALA A 1 126 ? 3.566 9.063 -0.800 1.00 91.50 126 ALA A N 1
ATOM 963 C CA . ALA A 1 126 ? 4.861 8.730 -1.384 1.00 91.50 126 ALA A CA 1
ATOM 964 C C . ALA A 1 126 ? 4.751 7.561 -2.375 1.00 91.50 126 ALA A C 1
ATOM 966 O O . ALA A 1 126 ? 5.245 7.660 -3.494 1.00 91.50 126 ALA A O 1
ATOM 967 N N . THR A 1 127 ? 4.045 6.492 -2.003 1.00 91.38 127 THR A N 1
ATOM 968 C CA . THR A 1 127 ? 3.831 5.312 -2.862 1.00 91.38 127 THR A CA 1
ATOM 969 C C . THR A 1 127 ? 2.943 5.589 -4.067 1.00 91.38 127 THR A C 1
ATOM 971 O O . THR A 1 127 ? 3.189 5.050 -5.149 1.00 91.38 127 THR A O 1
ATOM 974 N N . TYR A 1 128 ? 1.934 6.450 -3.916 1.00 90.12 128 TYR A N 1
ATOM 975 C CA . TYR A 1 128 ? 1.128 6.925 -5.036 1.00 90.12 128 TYR A CA 1
ATOM 976 C C . TYR A 1 128 ? 2.001 7.666 -6.053 1.00 90.12 128 TYR A C 1
ATOM 978 O O . TYR A 1 128 ? 1.992 7.336 -7.239 1.00 90.12 128 TYR A O 1
ATOM 986 N N . LEU A 1 129 ? 2.826 8.608 -5.586 1.00 91.25 129 LEU A N 1
ATOM 987 C CA . LEU A 1 129 ? 3.719 9.386 -6.445 1.00 91.25 129 LEU A CA 1
ATOM 988 C C . LEU A 1 129 ? 4.765 8.513 -7.145 1.00 91.25 129 LEU A C 1
ATOM 990 O O . LEU A 1 129 ? 4.984 8.675 -8.343 1.00 91.25 129 LEU A O 1
ATOM 994 N N . THR A 1 130 ? 5.381 7.566 -6.438 1.00 88.75 130 THR A N 1
ATOM 995 C CA . THR A 1 130 ? 6.356 6.639 -7.038 1.00 88.75 130 THR A CA 1
ATOM 996 C C . THR A 1 130 ? 5.704 5.604 -7.951 1.00 88.75 130 THR A C 1
ATOM 998 O O . THR A 1 130 ? 6.359 5.089 -8.850 1.00 88.75 130 THR A O 1
ATOM 1001 N N . GLY A 1 131 ? 4.419 5.296 -7.763 1.00 86.94 131 GLY A N 1
ATOM 1002 C CA . GLY A 1 131 ? 3.650 4.479 -8.702 1.00 86.94 131 GLY A CA 1
ATOM 1003 C C . GLY A 1 131 ? 3.442 5.188 -10.040 1.00 86.94 131 GLY A C 1
ATOM 1004 O O . GLY A 1 131 ? 3.586 4.564 -11.086 1.00 86.94 131 GLY A O 1
ATOM 1005 N N . LEU A 1 132 ? 3.156 6.495 -10.009 1.00 86.88 132 LEU A N 1
ATOM 1006 C CA . LEU A 1 132 ? 3.007 7.319 -11.216 1.00 86.88 132 LEU A CA 1
ATOM 1007 C C . LEU A 1 132 ? 4.352 7.654 -11.872 1.00 86.88 132 LEU A C 1
ATOM 1009 O O . LEU A 1 132 ? 4.463 7.702 -13.095 1.00 86.88 132 LEU A O 1
ATOM 1013 N N . LYS A 1 133 ? 5.383 7.892 -11.058 1.00 88.00 133 LYS A N 1
ATOM 1014 C CA . LYS A 1 133 ? 6.752 8.164 -11.500 1.00 88.00 133 LYS A CA 1
ATOM 1015 C C . LYS A 1 133 ? 7.687 7.086 -10.937 1.00 88.00 133 LYS A C 1
ATOM 1017 O O . LYS A 1 133 ? 8.294 7.298 -9.884 1.00 88.00 133 LYS A O 1
ATOM 1022 N N . PRO A 1 134 ? 7.809 5.940 -11.627 1.00 86.56 134 PRO A N 1
ATOM 1023 C CA . PRO A 1 134 ? 8.603 4.817 -11.155 1.00 86.56 134 PRO A CA 1
ATOM 1024 C C . PRO A 1 134 ? 10.096 5.161 -11.070 1.00 86.56 134 PRO A C 1
ATOM 1026 O O . PRO A 1 134 ? 10.570 6.097 -11.726 1.00 86.56 134 PRO A O 1
ATOM 1029 N N . PRO A 1 135 ? 10.865 4.400 -10.272 1.00 84.81 135 PRO A N 1
ATOM 1030 C CA . PRO A 1 135 ? 12.311 4.539 -10.191 1.00 84.81 135 PRO A CA 1
ATOM 1031 C C . PRO A 1 135 ? 12.934 4.343 -11.575 1.00 84.81 135 PRO A C 1
ATOM 1033 O O . PRO A 1 135 ? 12.533 3.464 -12.336 1.00 84.81 135 PRO A O 1
ATOM 1036 N N . GLY A 1 136 ? 13.899 5.197 -11.911 1.00 82.31 136 GLY A N 1
ATOM 1037 C CA . GLY A 1 136 ? 14.452 5.296 -13.266 1.00 82.31 136 GLY A CA 1
ATOM 1038 C C . GLY A 1 136 ? 13.661 6.217 -14.202 1.00 82.31 136 GLY A C 1
ATOM 1039 O O . GLY A 1 136 ? 14.187 6.622 -15.230 1.00 82.31 136 GLY A O 1
ATOM 1040 N N . GLY A 1 137 ? 12.449 6.630 -13.822 1.00 87.56 137 GLY A N 1
ATOM 1041 C CA . GLY A 1 137 ? 11.620 7.545 -14.599 1.00 87.56 137 GLY A CA 1
ATOM 1042 C C . GLY A 1 137 ? 10.855 6.869 -15.736 1.00 87.56 137 GLY A C 1
ATOM 1043 O O . GLY A 1 137 ? 10.725 5.645 -15.798 1.00 87.56 137 GLY A O 1
ATOM 1044 N N . LEU A 1 138 ? 10.313 7.707 -16.615 1.00 89.00 138 LEU A N 1
ATOM 1045 C CA . LEU A 1 138 ? 9.564 7.306 -17.801 1.00 89.00 138 LEU A CA 1
ATOM 1046 C C . LEU A 1 138 ? 10.339 7.746 -19.040 1.00 89.00 138 LEU A C 1
ATOM 1048 O O . LEU A 1 138 ? 10.973 8.807 -19.017 1.00 89.00 138 LEU A O 1
ATOM 1052 N N . TRP A 1 139 ? 10.267 6.951 -20.102 1.00 89.19 139 TRP A N 1
ATOM 1053 C CA . TRP A 1 139 ? 10.833 7.324 -21.392 1.00 89.19 139 TRP A CA 1
ATOM 1054 C C . TRP A 1 139 ? 10.164 8.579 -21.951 1.00 89.19 139 TRP A C 1
ATOM 1056 O O . TRP A 1 139 ? 8.959 8.792 -21.781 1.00 89.19 139 TRP A O 1
ATOM 1066 N N . LYS A 1 140 ? 10.971 9.414 -22.607 1.00 85.25 140 LYS A N 1
ATOM 1067 C CA . LYS A 1 140 ? 10.512 10.576 -23.372 1.00 85.25 140 LYS A CA 1
ATOM 1068 C C . LYS A 1 140 ? 10.308 10.184 -24.834 1.00 85.25 140 LYS A C 1
ATOM 1070 O O . LYS A 1 140 ? 10.835 9.166 -25.272 1.00 85.25 140 LYS A O 1
ATOM 1075 N N . ASP A 1 141 ? 9.534 10.991 -25.545 1.00 82.94 141 ASP A N 1
ATOM 1076 C CA . ASP A 1 141 ? 9.242 10.790 -26.961 1.00 82.94 141 ASP A CA 1
ATOM 1077 C C . ASP A 1 141 ? 10.419 11.279 -27.816 1.00 82.94 141 ASP A C 1
ATOM 1079 O O . ASP A 1 141 ? 10.518 12.465 -28.127 1.00 82.94 141 ASP A O 1
ATOM 1083 N N . ASN A 1 142 ? 11.379 10.385 -28.069 1.00 78.75 142 ASN A N 1
ATOM 1084 C CA . ASN A 1 142 ? 12.685 10.721 -28.644 1.00 78.75 142 ASN A CA 1
ATOM 1085 C C . ASN A 1 142 ? 13.103 9.792 -29.811 1.00 78.75 142 ASN A C 1
ATOM 1087 O O . ASN A 1 142 ? 14.288 9.700 -30.100 1.00 78.75 142 ASN A O 1
ATOM 1091 N N . ASP A 1 143 ? 12.176 9.073 -30.455 1.00 70.00 143 ASP A N 1
ATOM 1092 C CA . ASP A 1 143 ? 12.434 8.152 -31.589 1.00 70.00 143 ASP A CA 1
ATOM 1093 C C . ASP A 1 143 ? 13.453 7.005 -31.353 1.00 70.00 143 ASP A C 1
ATOM 1095 O O . ASP A 1 143 ? 13.687 6.189 -32.244 1.00 70.00 143 ASP A O 1
ATOM 1099 N N . ASP A 1 144 ? 13.978 6.834 -30.134 1.00 72.94 144 ASP A N 1
ATOM 1100 C CA . ASP A 1 144 ? 14.935 5.778 -29.743 1.00 72.94 144 ASP A CA 1
ATOM 1101 C C . ASP A 1 144 ? 14.315 4.356 -29.659 1.00 72.94 144 ASP A C 1
ATOM 1103 O O . ASP A 1 144 ? 14.844 3.462 -28.998 1.00 72.94 144 ASP A O 1
ATOM 1107 N N . GLY A 1 145 ? 13.159 4.121 -30.287 1.00 76.12 145 GLY A N 1
ATOM 1108 C CA . GLY A 1 145 ? 12.463 2.826 -30.284 1.00 76.12 145 GLY A CA 1
ATOM 1109 C C . GLY A 1 145 ? 11.720 2.482 -28.984 1.00 76.12 145 GLY A C 1
ATOM 1110 O O 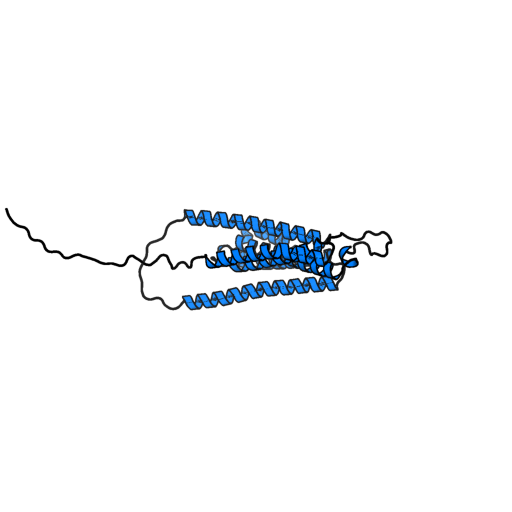. GLY A 1 145 ? 11.139 1.400 -28.878 1.00 76.12 145 GLY A O 1
ATOM 1111 N N . HIS A 1 146 ? 11.687 3.395 -28.010 1.00 80.25 146 HIS A N 1
ATOM 1112 C CA . HIS A 1 146 ? 10.918 3.258 -26.772 1.00 80.25 146 HIS A CA 1
ATOM 1113 C C . HIS A 1 146 ? 9.613 4.055 -26.839 1.00 80.25 146 HIS A C 1
ATOM 1115 O O . HIS A 1 146 ? 9.592 5.202 -27.276 1.00 80.25 146 HIS A O 1
ATOM 1121 N N . SER A 1 147 ? 8.511 3.473 -26.358 1.00 81.50 147 SER A N 1
ATOM 1122 C CA . SER A 1 147 ? 7.241 4.198 -26.256 1.00 81.50 147 SER A CA 1
ATOM 1123 C C . SER A 1 147 ? 7.293 5.235 -25.133 1.00 81.50 147 SER A C 1
ATOM 1125 O O . SER A 1 147 ? 7.572 4.900 -23.976 1.00 81.50 147 SER A O 1
ATOM 1127 N N . ALA A 1 148 ? 6.976 6.488 -25.460 1.00 83.12 148 ALA A N 1
ATOM 1128 C CA . ALA A 1 148 ? 6.898 7.571 -24.489 1.00 83.12 148 ALA A CA 1
ATOM 1129 C C . ALA A 1 148 ? 5.950 7.224 -23.328 1.00 83.12 148 ALA A C 1
ATOM 1131 O O . ALA A 1 148 ? 4.858 6.686 -23.518 1.00 83.12 148 ALA A O 1
ATOM 1132 N N . GLY A 1 149 ? 6.378 7.520 -22.101 1.00 79.75 149 GLY A N 1
ATOM 1133 C CA . GLY A 1 149 ? 5.624 7.205 -20.887 1.00 79.75 149 GLY A CA 1
ATOM 1134 C C . GLY A 1 149 ? 5.792 5.770 -20.372 1.00 79.75 149 GLY A C 1
ATOM 1135 O O . GLY A 1 149 ? 5.343 5.489 -19.262 1.00 79.75 149 GLY A O 1
ATOM 1136 N N . ASN A 1 150 ? 6.472 4.878 -21.099 1.00 85.12 150 ASN A N 1
ATOM 1137 C CA . ASN A 1 150 ? 6.794 3.544 -20.594 1.00 85.12 150 ASN A CA 1
ATOM 1138 C C . ASN A 1 150 ? 7.888 3.634 -19.502 1.00 85.12 150 ASN A C 1
ATOM 1140 O O . ASN A 1 150 ? 8.837 4.416 -19.646 1.00 85.12 150 ASN A O 1
ATOM 1144 N N . PRO A 1 151 ? 7.792 2.880 -18.390 1.00 86.88 151 PRO A N 1
ATOM 1145 C CA . PRO A 1 151 ? 8.797 2.925 -17.333 1.00 86.88 151 PRO A CA 1
ATOM 1146 C C . PRO A 1 151 ? 10.173 2.455 -17.804 1.00 86.88 151 PRO A C 1
ATOM 1148 O O . PRO A 1 151 ? 10.325 1.323 -18.257 1.00 86.88 151 PRO A O 1
ATOM 1151 N N . VAL A 1 152 ? 11.203 3.272 -17.575 1.00 87.00 152 VAL A N 1
ATOM 1152 C CA . VAL A 1 152 ? 12.590 2.955 -17.965 1.00 87.00 152 VAL A CA 1
ATOM 1153 C C . VAL A 1 152 ? 13.051 1.637 -17.333 1.00 87.00 152 VAL A C 1
ATOM 1155 O O . VAL A 1 152 ? 13.658 0.788 -17.984 1.00 87.00 152 VAL A O 1
ATOM 1158 N N . LEU A 1 153 ? 12.698 1.410 -16.063 1.00 84.19 153 LEU A N 1
ATOM 1159 C CA . LEU A 1 153 ? 13.044 0.176 -15.356 1.00 84.19 153 LEU A CA 1
ATOM 1160 C C . LEU A 1 153 ? 12.336 -1.067 -15.924 1.00 84.19 153 LEU A C 1
ATOM 1162 O O . LEU A 1 153 ? 12.874 -2.165 -15.794 1.00 84.19 153 LEU A O 1
ATOM 1166 N N . TYR A 1 154 ? 11.159 -0.919 -16.542 1.00 83.88 154 TYR A N 1
ATOM 1167 C CA . TYR A 1 154 ? 10.446 -2.042 -17.158 1.00 83.88 154 TYR A CA 1
ATOM 1168 C C . TYR A 1 154 ? 11.188 -2.570 -18.390 1.00 83.88 154 TYR A C 1
ATOM 1170 O O . TYR A 1 154 ? 11.300 -3.787 -18.540 1.00 83.88 154 TYR A O 1
ATOM 1178 N N . ASP A 1 155 ? 11.757 -1.673 -19.199 1.00 83.19 155 ASP A N 1
ATOM 1179 C CA . ASP A 1 155 ? 12.504 -2.041 -20.407 1.00 83.19 155 ASP A CA 1
ATOM 1180 C C . ASP A 1 155 ? 13.893 -2.595 -20.085 1.00 83.19 155 ASP A C 1
ATOM 1182 O O . ASP A 1 155 ? 14.311 -3.590 -20.671 1.00 83.19 155 ASP A O 1
ATOM 1186 N N . ILE A 1 156 ? 14.587 -2.015 -19.098 1.00 83.25 156 ILE A N 1
ATOM 1187 C CA . ILE A 1 156 ? 15.908 -2.505 -18.674 1.00 83.25 156 ILE A CA 1
ATOM 1188 C C . ILE A 1 156 ? 15.782 -3.851 -17.947 1.00 83.25 156 ILE A C 1
ATOM 1190 O O . ILE A 1 156 ? 16.552 -4.780 -18.190 1.00 83.25 156 ILE A O 1
ATOM 1194 N N . ASN A 1 157 ? 14.841 -3.963 -17.002 1.00 82.88 157 ASN A N 1
ATOM 1195 C CA . ASN A 1 157 ? 14.664 -5.169 -16.198 1.00 82.88 157 ASN A CA 1
ATOM 1196 C C . ASN A 1 157 ? 13.212 -5.349 -15.732 1.00 82.88 157 ASN A C 1
ATOM 1198 O O . ASN A 1 157 ? 12.830 -5.023 -14.601 1.00 82.88 157 ASN A O 1
ATOM 1202 N N . LYS A 1 158 ? 12.420 -5.997 -16.586 1.00 83.06 158 LYS A N 1
ATOM 1203 C CA . LYS A 1 158 ? 11.008 -6.315 -16.338 1.00 83.06 158 LYS A CA 1
ATOM 1204 C C . LYS A 1 158 ? 10.741 -7.032 -15.012 1.00 83.06 158 LYS A C 1
ATOM 1206 O O . LYS A 1 158 ? 9.747 -6.741 -14.348 1.00 83.06 158 LYS A O 1
ATOM 1211 N N . LYS A 1 159 ? 11.604 -7.971 -14.599 1.00 82.12 159 LYS A N 1
ATOM 1212 C CA . LYS A 1 159 ? 11.419 -8.711 -13.334 1.00 82.12 159 LYS A CA 1
ATOM 1213 C C . LYS A 1 159 ? 11.494 -7.764 -12.141 1.00 82.12 159 LYS A C 1
ATOM 1215 O O . LYS A 1 159 ? 10.638 -7.809 -11.262 1.00 82.12 159 LYS A O 1
ATOM 1220 N N . ARG A 1 160 ? 12.490 -6.883 -12.139 1.00 82.88 160 ARG A N 1
ATOM 1221 C CA . ARG A 1 160 ? 12.720 -5.910 -11.073 1.00 82.88 160 ARG A CA 1
ATOM 1222 C C . ARG A 1 160 ? 11.625 -4.855 -11.016 1.00 82.88 160 ARG A C 1
ATOM 1224 O O . ARG A 1 160 ? 11.133 -4.567 -9.928 1.00 82.88 160 ARG A O 1
ATOM 1231 N N . TYR A 1 161 ? 11.195 -4.350 -12.172 1.00 85.00 161 TYR A N 1
ATOM 1232 C CA . TYR A 1 161 ? 10.039 -3.462 -12.239 1.00 85.00 161 TYR A CA 1
ATOM 1233 C C . TYR A 1 161 ? 8.793 -4.122 -11.644 1.00 85.00 161 TYR A C 1
ATOM 1235 O O . TYR A 1 161 ? 8.135 -3.513 -10.811 1.00 85.00 161 TYR A O 1
ATOM 1243 N N . ASN A 1 162 ? 8.493 -5.374 -12.006 1.00 84.31 162 ASN A N 1
ATOM 1244 C CA . ASN A 1 162 ? 7.318 -6.070 -11.479 1.00 84.31 162 ASN A CA 1
ATOM 1245 C C . ASN A 1 162 ? 7.387 -6.237 -9.954 1.00 84.31 162 ASN A C 1
ATOM 1247 O O . ASN A 1 162 ? 6.398 -5.979 -9.274 1.00 84.31 162 ASN A O 1
ATOM 1251 N N . ILE A 1 163 ? 8.545 -6.625 -9.406 1.00 85.69 163 ILE A N 1
ATOM 1252 C CA . ILE A 1 163 ? 8.738 -6.739 -7.950 1.00 85.69 163 ILE A CA 1
ATOM 1253 C C . ILE A 1 163 ? 8.531 -5.376 -7.280 1.00 85.69 163 ILE A C 1
ATOM 1255 O O . ILE A 1 163 ? 7.744 -5.276 -6.343 1.00 85.69 163 ILE A O 1
ATOM 1259 N N . PHE A 1 164 ? 9.173 -4.320 -7.793 1.00 88.12 164 PHE A N 1
ATOM 1260 C CA . PHE A 1 164 ? 8.985 -2.955 -7.300 1.00 88.12 164 PHE A CA 1
ATOM 1261 C C . PHE A 1 164 ? 7.507 -2.557 -7.323 1.00 88.12 164 PHE A C 1
ATOM 1263 O O . PHE A 1 164 ? 6.961 -2.142 -6.306 1.00 88.12 164 PHE A O 1
ATOM 1270 N N . PHE A 1 165 ? 6.855 -2.713 -8.471 1.00 86.75 165 PHE A N 1
ATOM 1271 C CA . PHE A 1 165 ? 5.500 -2.247 -8.710 1.00 86.75 165 PHE A CA 1
ATOM 1272 C C . PHE A 1 165 ? 4.485 -2.959 -7.810 1.00 86.75 165 PHE A C 1
ATOM 1274 O O . PHE A 1 165 ? 3.668 -2.301 -7.162 1.00 86.75 165 PHE A O 1
ATOM 1281 N N . TYR A 1 166 ? 4.562 -4.289 -7.693 1.00 85.62 166 TYR A N 1
ATOM 1282 C CA . TYR A 1 166 ? 3.651 -5.054 -6.838 1.00 85.62 166 TYR A CA 1
ATOM 1283 C C . TYR A 1 166 ? 3.886 -4.796 -5.352 1.00 85.62 166 TYR A C 1
ATOM 1285 O O . TYR A 1 166 ? 2.924 -4.643 -4.594 1.00 85.62 166 TYR A O 1
ATOM 1293 N N . SER A 1 167 ? 5.141 -4.694 -4.918 1.00 88.50 167 SER A N 1
ATOM 1294 C CA . SER A 1 167 ? 5.451 -4.367 -3.527 1.00 88.50 167 SER A CA 1
ATOM 1295 C C . SER A 1 167 ? 5.049 -2.935 -3.174 1.00 88.50 167 SER A C 1
ATOM 1297 O O . SER A 1 167 ? 4.440 -2.726 -2.129 1.00 88.50 167 SER A O 1
ATOM 1299 N N . ASN A 1 168 ? 5.267 -1.969 -4.070 1.00 90.12 168 ASN A N 1
ATOM 1300 C CA . ASN A 1 168 ? 4.834 -0.580 -3.899 1.00 90.12 168 ASN A CA 1
ATOM 1301 C C . ASN A 1 168 ? 3.299 -0.463 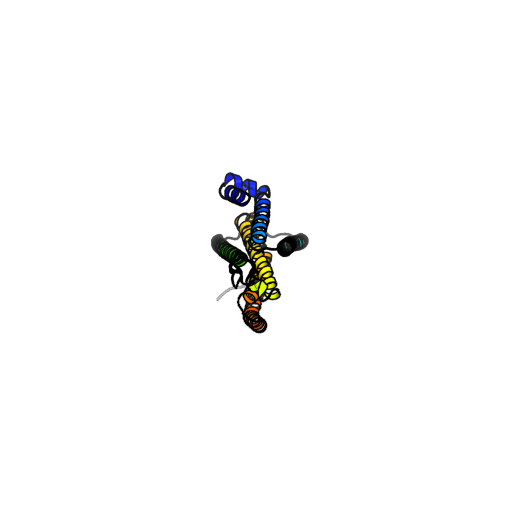-3.850 1.00 90.12 168 ASN A C 1
ATOM 1303 O O . ASN A 1 168 ? 2.762 0.240 -2.998 1.00 90.12 168 ASN A O 1
ATOM 1307 N N . SER A 1 169 ? 2.586 -1.222 -4.691 1.00 88.19 169 SER A N 1
ATOM 1308 C CA . SER A 1 169 ? 1.116 -1.320 -4.659 1.00 88.19 169 SER A CA 1
ATOM 1309 C C . SER A 1 169 ? 0.609 -1.901 -3.337 1.00 88.19 169 SER A C 1
ATOM 1311 O O . SER A 1 169 ? -0.382 -1.439 -2.773 1.00 88.19 169 SER A O 1
ATOM 1313 N N . THR A 1 170 ? 1.302 -2.922 -2.826 1.00 85.81 170 THR A N 1
ATOM 1314 C CA . THR A 1 170 ? 0.967 -3.568 -1.552 1.00 85.81 170 THR A CA 1
ATOM 1315 C C . THR A 1 170 ? 1.198 -2.617 -0.380 1.00 85.81 170 THR A C 1
ATOM 1317 O O . THR A 1 170 ? 0.341 -2.526 0.493 1.00 85.81 170 THR A O 1
ATOM 1320 N N . HIS A 1 171 ? 2.305 -1.868 -0.387 1.00 90.12 171 HIS A N 1
ATOM 1321 C CA . HIS A 1 171 ? 2.605 -0.843 0.615 1.00 90.12 171 HIS A CA 1
ATOM 1322 C C . HIS A 1 171 ? 1.564 0.289 0.598 1.00 90.12 171 HIS A C 1
ATOM 1324 O O . HIS A 1 171 ? 1.034 0.664 1.639 1.00 90.12 171 HIS A O 1
ATOM 1330 N N . PHE A 1 172 ? 1.171 0.769 -0.585 1.00 90.38 172 PHE A N 1
ATOM 1331 C CA . PHE A 1 172 ? 0.087 1.746 -0.716 1.00 90.38 172 PHE A CA 1
ATOM 1332 C C . PHE A 1 172 ? -1.220 1.241 -0.082 1.00 90.38 172 PHE A C 1
ATOM 1334 O O . PHE A 1 172 ? -1.818 1.921 0.753 1.00 90.38 172 PHE A O 1
ATOM 1341 N N . MET A 1 173 ? -1.642 0.019 -0.423 1.00 86.31 173 MET A N 1
ATOM 1342 C CA . MET A 1 173 ? -2.869 -0.581 0.109 1.00 86.31 173 MET A CA 1
ATOM 1343 C C . MET A 1 173 ? -2.801 -0.825 1.623 1.00 86.31 173 MET A C 1
ATOM 1345 O O . MET A 1 173 ? -3.762 -0.542 2.346 1.00 86.31 173 MET A O 1
ATOM 1349 N N . ALA A 1 174 ? -1.672 -1.335 2.116 1.00 85.38 174 ALA A N 1
ATOM 1350 C CA . ALA A 1 174 ? -1.448 -1.558 3.538 1.00 85.38 174 ALA A CA 1
ATOM 1351 C C . ALA A 1 174 ? -1.522 -0.236 4.315 1.00 85.38 174 ALA A C 1
ATOM 1353 O O . ALA A 1 174 ? -2.239 -0.163 5.315 1.00 85.38 174 ALA A O 1
ATOM 1354 N N . SER A 1 175 ? -0.919 0.833 3.798 1.00 90.12 175 SER A N 1
ATOM 1355 C CA . SER A 1 175 ? -1.002 2.164 4.394 1.00 90.12 175 SER A CA 1
ATOM 1356 C C . SER A 1 175 ? -2.435 2.721 4.438 1.00 90.12 175 SER A C 1
ATOM 1358 O O . SER A 1 175 ? -2.903 3.143 5.501 1.00 90.12 175 SER A O 1
ATOM 1360 N N . ILE A 1 176 ? -3.200 2.642 3.340 1.00 88.06 176 ILE A N 1
ATOM 1361 C CA . ILE A 1 176 ? -4.620 3.048 3.338 1.00 88.06 176 ILE A CA 1
ATOM 1362 C C . ILE A 1 176 ? -5.433 2.220 4.342 1.00 88.06 176 ILE A C 1
ATOM 1364 O O . ILE A 1 176 ? -6.249 2.767 5.089 1.00 88.06 176 ILE A O 1
ATOM 1368 N N . THR A 1 177 ? -5.178 0.913 4.418 1.00 84.38 177 THR A N 1
ATOM 1369 C CA . THR A 1 177 ? -5.828 0.018 5.385 1.00 84.38 177 THR A CA 1
ATOM 1370 C C . THR A 1 177 ? -5.517 0.440 6.822 1.00 84.38 177 THR A C 1
ATOM 1372 O O . THR A 1 177 ? -6.427 0.515 7.649 1.00 84.38 177 THR A O 1
ATOM 1375 N N . VAL A 1 178 ? -4.260 0.777 7.131 1.00 84.56 178 VAL A N 1
ATOM 1376 C CA . VAL A 1 178 ? -3.857 1.300 8.446 1.00 84.56 178 VAL A CA 1
ATOM 1377 C C . VAL A 1 178 ? -4.593 2.599 8.759 1.00 84.56 178 VAL A C 1
ATOM 1379 O O . VAL A 1 178 ? -5.160 2.712 9.844 1.00 84.56 178 VAL A O 1
ATOM 1382 N N . ILE A 1 179 ? -4.666 3.550 7.823 1.00 87.56 179 ILE A N 1
ATOM 1383 C CA . ILE A 1 179 ? -5.397 4.815 8.012 1.00 87.56 179 ILE A CA 1
ATOM 1384 C C . ILE A 1 179 ? -6.871 4.548 8.334 1.00 87.56 179 ILE A C 1
ATOM 1386 O O . ILE A 1 179 ? -7.396 5.119 9.289 1.00 87.56 179 ILE A O 1
ATOM 1390 N N . VAL A 1 180 ? -7.535 3.654 7.594 1.00 82.81 180 VAL A N 1
ATOM 1391 C CA . VAL A 1 180 ? -8.942 3.293 7.838 1.00 82.81 180 VAL A CA 1
ATOM 1392 C C . VAL A 1 180 ? -9.113 2.643 9.212 1.00 82.81 180 VAL A C 1
ATOM 1394 O O . VAL A 1 180 ? -10.004 3.039 9.965 1.00 82.81 180 VAL A O 1
ATOM 1397 N N . LEU A 1 181 ? -8.248 1.696 9.585 1.00 79.25 181 LEU A N 1
ATOM 1398 C CA . LEU A 1 181 ? -8.288 1.044 10.899 1.00 79.25 181 LEU A CA 1
ATOM 1399 C C . LEU A 1 181 ? -8.045 2.042 12.046 1.00 79.25 181 LEU A C 1
ATOM 1401 O O . LEU A 1 181 ? -8.713 1.979 13.082 1.00 79.25 181 LEU A O 1
ATOM 1405 N N . LEU A 1 182 ? -7.111 2.981 11.872 1.00 81.62 182 LEU A N 1
ATOM 1406 C CA . LEU A 1 182 ? -6.828 4.046 12.839 1.00 81.62 182 LEU A CA 1
ATOM 1407 C C . LEU A 1 182 ? -7.999 5.028 12.951 1.00 81.62 182 LEU A C 1
ATOM 1409 O O . LEU A 1 182 ? -8.383 5.399 14.061 1.00 81.62 182 LEU A O 1
ATOM 1413 N N . LEU A 1 183 ? -8.610 5.402 11.827 1.00 80.75 183 LEU A N 1
ATOM 1414 C CA . LEU A 1 183 ? -9.765 6.295 11.787 1.00 80.75 183 LEU A CA 1
ATOM 1415 C C . LEU A 1 183 ? -10.983 5.655 12.461 1.00 80.75 183 LEU A C 1
ATOM 1417 O O . LEU A 1 183 ? -11.625 6.292 13.296 1.00 80.75 183 LEU A O 1
ATOM 1421 N N . GLN A 1 184 ? -11.252 4.374 12.196 1.00 76.25 184 GLN A N 1
ATOM 1422 C CA . GLN A 1 184 ? -12.292 3.613 12.896 1.00 76.25 184 GLN A CA 1
ATOM 1423 C C . GLN A 1 184 ? -12.065 3.601 14.409 1.00 76.25 184 GLN A C 1
ATOM 1425 O O . GLN A 1 184 ? -13.018 3.741 15.173 1.00 76.25 184 GLN A O 1
ATOM 1430 N N . ARG A 1 185 ? -10.811 3.485 14.858 1.00 75.38 185 ARG A N 1
ATOM 1431 C CA . ARG A 1 185 ? -10.468 3.524 16.284 1.00 75.38 185 ARG A CA 1
ATOM 1432 C C . ARG A 1 185 ? -10.687 4.901 16.913 1.00 75.38 185 ARG A C 1
ATOM 1434 O O . ARG A 1 185 ? -11.134 4.966 18.055 1.00 75.38 185 ARG A O 1
ATOM 1441 N N . MET A 1 186 ? -10.382 5.986 16.202 1.00 76.88 186 MET A N 1
ATOM 1442 C CA . MET A 1 186 ? -10.646 7.344 16.693 1.00 76.88 186 MET A CA 1
ATOM 1443 C C . MET A 1 186 ? -12.145 7.653 16.770 1.00 76.88 186 MET A C 1
ATOM 1445 O O . MET A 1 186 ? -12.586 8.321 17.702 1.00 76.88 186 MET A O 1
ATOM 1449 N N . VAL A 1 187 ? -12.914 7.155 15.799 1.00 73.00 187 VAL A N 1
ATOM 1450 C CA . VAL A 1 187 ? -14.344 7.445 15.623 1.00 73.00 187 VAL A CA 1
ATOM 1451 C C . VAL A 1 187 ? -15.242 6.540 16.483 1.00 73.00 187 VAL A C 1
ATOM 1453 O O . VAL A 1 187 ? -16.250 6.996 17.024 1.00 73.00 187 VAL A O 1
ATOM 1456 N N . LEU A 1 188 ? -14.881 5.267 16.676 1.00 68.25 188 LEU A N 1
ATOM 1457 C CA . LEU A 1 188 ? -15.637 4.299 17.485 1.00 68.25 188 LEU A CA 1
ATOM 1458 C C . LEU A 1 188 ? -14.852 3.807 18.722 1.00 68.25 188 LEU A C 1
ATOM 1460 O O . LEU A 1 188 ? -14.524 2.619 18.809 1.00 68.25 188 LEU A O 1
ATOM 1464 N N . PRO A 1 189 ? -14.582 4.672 19.718 1.00 58.97 189 PRO A N 1
ATOM 1465 C CA . PRO A 1 189 ? -13.838 4.281 20.915 1.00 58.97 189 PRO A CA 1
ATOM 1466 C C . PRO A 1 189 ? -14.607 3.309 21.834 1.00 58.97 189 PRO A C 1
ATOM 1468 O O . PRO A 1 189 ? -13.986 2.446 22.446 1.00 58.97 189 PRO A O 1
ATOM 1471 N N . GLU A 1 190 ? -15.945 3.390 21.908 1.00 52.00 190 GLU A N 1
ATOM 1472 C CA . GLU A 1 190 ? -16.763 2.559 22.820 1.00 52.00 190 GLU A CA 1
ATOM 1473 C C . GLU A 1 190 ? -17.061 1.138 22.313 1.00 52.00 190 GLU A C 1
ATOM 1475 O O . GLU A 1 190 ? -17.305 0.239 23.114 1.00 52.00 190 GLU A O 1
ATOM 1480 N N . ARG A 1 191 ? -17.029 0.888 20.995 1.00 48.78 191 ARG A N 1
ATOM 1481 C CA . ARG A 1 191 ? -17.390 -0.433 20.433 1.00 48.78 191 ARG A CA 1
ATOM 1482 C C . ARG A 1 191 ? -16.273 -1.473 20.590 1.00 48.78 191 ARG A C 1
ATOM 1484 O O . ARG A 1 191 ? -16.521 -2.666 20.451 1.00 48.78 191 ARG A O 1
ATOM 1491 N N . ASN A 1 192 ? -15.055 -1.026 20.893 1.00 46.91 192 ASN A N 1
ATOM 1492 C CA . ASN A 1 192 ? -13.838 -1.830 20.877 1.00 46.91 192 ASN A CA 1
ATOM 1493 C C . ASN A 1 192 ? -13.010 -1.607 22.155 1.00 46.91 192 ASN A C 1
ATOM 1495 O O . ASN A 1 192 ? -11.883 -1.112 22.123 1.00 46.91 192 ASN A O 1
ATOM 1499 N N . GLY A 1 193 ? -13.572 -2.000 23.301 1.00 39.38 193 GLY A N 1
ATOM 1500 C CA . GLY A 1 193 ? -12.849 -2.053 24.571 1.00 39.38 193 GLY A CA 1
ATOM 1501 C C . GLY A 1 193 ? -11.563 -2.888 24.466 1.00 39.38 193 GLY A C 1
ATOM 1502 O O . GLY A 1 193 ? -11.593 -4.111 24.338 1.00 39.38 193 GLY A O 1
ATOM 1503 N N . GLY A 1 194 ? -10.416 -2.208 24.499 1.00 45.44 194 GLY A N 1
ATOM 1504 C CA . GLY A 1 194 ? -9.097 -2.740 24.859 1.00 45.44 194 GLY A CA 1
ATOM 1505 C C . GLY A 1 194 ? -8.319 -3.620 23.865 1.00 45.44 194 GLY A C 1
ATOM 1506 O O . GLY A 1 194 ? -7.133 -3.820 24.101 1.00 45.44 194 GLY A O 1
ATOM 1507 N N . LYS A 1 195 ? -8.894 -4.176 22.784 1.00 48.81 195 LYS A N 1
ATOM 1508 C CA . LYS A 1 195 ? -8.260 -5.332 22.084 1.00 48.81 195 LYS A CA 1
ATOM 1509 C C . LYS A 1 195 ? -8.149 -5.279 20.547 1.00 48.81 195 LYS A C 1
ATOM 1511 O O . LYS A 1 195 ? -7.975 -6.314 19.921 1.00 48.81 195 LYS A O 1
ATOM 1516 N N . VAL A 1 196 ? -8.163 -4.096 19.926 1.00 50.56 196 VAL A N 1
ATOM 1517 C CA . VAL A 1 196 ? -7.892 -3.909 18.467 1.00 50.56 196 VAL A CA 1
ATOM 1518 C C . VAL A 1 196 ? -6.392 -3.811 18.148 1.00 50.56 196 VAL A C 1
ATOM 1520 O O . VAL A 1 196 ? -5.978 -3.880 16.995 1.00 50.56 196 VAL A O 1
ATOM 1523 N N . PHE A 1 197 ? -5.557 -3.677 19.179 1.00 50.59 197 PHE A N 1
ATOM 1524 C CA . PHE A 1 197 ? -4.117 -3.423 19.063 1.00 50.59 197 PHE A CA 1
ATOM 1525 C C . PHE A 1 197 ? -3.380 -4.484 18.217 1.00 50.59 197 PHE A C 1
ATOM 1527 O O . PHE A 1 197 ? -2.448 -4.170 17.485 1.00 50.59 197 PHE A O 1
ATOM 1534 N N . TRP A 1 198 ? -3.859 -5.733 18.249 1.00 51.50 198 TRP A N 1
ATOM 1535 C CA . TRP A 1 198 ? -3.211 -6.881 17.614 1.00 51.50 198 TRP A CA 1
ATOM 1536 C C . TRP A 1 198 ? -3.213 -6.862 16.085 1.00 51.50 198 TRP A C 1
ATOM 1538 O O . TRP A 1 198 ? -2.200 -7.193 15.477 1.00 51.50 198 TRP A O 1
ATOM 1548 N N . SER A 1 199 ? -4.316 -6.441 15.464 1.00 59.50 199 SER A N 1
ATOM 1549 C CA . SER A 1 199 ? -4.405 -6.392 14.000 1.00 59.50 199 SER A CA 1
ATOM 1550 C C . SER A 1 199 ? -3.637 -5.208 13.410 1.00 59.50 199 SER A C 1
ATOM 1552 O O . SER A 1 199 ? -3.246 -5.251 12.250 1.00 59.50 199 SER A O 1
ATOM 1554 N N . MET A 1 200 ? -3.414 -4.144 14.187 1.00 61.88 200 MET A N 1
ATOM 1555 C CA . MET A 1 200 ? -2.688 -2.965 13.706 1.00 61.88 200 MET A CA 1
ATOM 1556 C C . MET A 1 200 ? -1.197 -3.267 13.532 1.00 61.88 200 MET A C 1
ATOM 1558 O O . MET A 1 200 ? -0.612 -2.895 12.520 1.00 61.88 200 MET A O 1
ATOM 1562 N N . HIS A 1 201 ? -0.595 -4.000 14.474 1.00 69.00 201 HIS A N 1
ATOM 1563 C CA . HIS A 1 201 ? 0.822 -4.360 14.394 1.00 69.00 201 HIS A CA 1
ATOM 1564 C C . HIS A 1 201 ? 1.138 -5.300 13.234 1.00 69.00 201 HIS A C 1
ATOM 1566 O O . HIS A 1 201 ? 2.155 -5.124 12.574 1.00 69.00 201 HIS A O 1
ATOM 1572 N N . THR A 1 202 ? 0.270 -6.273 12.950 1.00 69.00 202 THR A N 1
ATOM 1573 C CA . THR A 1 202 ? 0.488 -7.201 11.832 1.00 69.00 202 THR A CA 1
ATOM 1574 C C . THR A 1 202 ? 0.408 -6.494 10.485 1.00 69.00 202 THR A C 1
ATOM 1576 O O . THR A 1 202 ? 1.233 -6.756 9.618 1.00 69.00 202 THR A O 1
ATOM 1579 N N . VAL A 1 203 ? -0.548 -5.573 10.316 1.00 73.88 203 VAL A N 1
ATOM 1580 C CA . VAL A 1 203 ? -0.675 -4.793 9.075 1.00 73.88 203 VAL A CA 1
ATOM 1581 C C . VAL A 1 203 ? 0.504 -3.831 8.926 1.00 73.88 203 VAL A C 1
ATOM 1583 O O . VAL A 1 203 ? 1.050 -3.725 7.840 1.00 73.88 203 VAL A O 1
ATOM 1586 N N . MET A 1 204 ? 0.963 -3.204 10.011 1.00 76.56 204 MET A N 1
ATOM 1587 C CA . MET A 1 204 ? 2.137 -2.324 9.991 1.00 76.56 204 MET A CA 1
ATOM 1588 C C . MET A 1 204 ? 3.445 -3.074 9.686 1.00 76.56 204 MET A C 1
ATOM 1590 O O . MET A 1 204 ? 4.296 -2.558 8.973 1.00 76.56 204 MET A O 1
ATOM 1594 N N . LEU A 1 205 ? 3.614 -4.304 10.182 1.00 76.75 205 LEU A N 1
ATOM 1595 C CA . LEU A 1 205 ? 4.764 -5.141 9.819 1.00 76.75 205 LEU A CA 1
ATOM 1596 C C . LEU A 1 205 ? 4.717 -5.570 8.350 1.00 76.75 205 LEU A C 1
ATOM 1598 O O . LEU A 1 205 ? 5.750 -5.583 7.684 1.00 76.75 205 LEU A O 1
ATOM 1602 N N . LEU A 1 206 ? 3.526 -5.896 7.842 1.00 78.31 206 LEU A N 1
ATOM 1603 C CA . LEU A 1 206 ? 3.327 -6.205 6.428 1.00 78.31 206 LEU A CA 1
ATOM 1604 C C . LEU A 1 206 ? 3.620 -4.985 5.540 1.00 78.31 206 LEU A C 1
ATOM 1606 O O . LEU A 1 206 ? 4.240 -5.132 4.491 1.00 78.31 206 LEU A O 1
ATOM 1610 N N . ASP A 1 207 ? 3.219 -3.795 5.990 1.00 83.06 207 ASP A N 1
ATOM 1611 C CA . ASP A 1 207 ? 3.478 -2.506 5.347 1.00 83.06 207 ASP A CA 1
ATOM 1612 C C . ASP A 1 207 ? 4.982 -2.223 5.225 1.00 83.06 207 ASP A C 1
ATOM 1614 O O . ASP A 1 207 ? 5.492 -1.982 4.132 1.00 83.06 207 ASP A O 1
ATOM 1618 N N . MET A 1 208 ? 5.710 -2.368 6.335 1.00 83.12 208 MET A N 1
ATOM 1619 C CA . MET A 1 208 ? 7.167 -2.209 6.384 1.00 83.12 208 MET A CA 1
ATOM 1620 C C . MET A 1 208 ? 7.885 -3.233 5.494 1.00 83.12 208 MET A C 1
ATOM 1622 O O . MET A 1 208 ? 8.781 -2.872 4.731 1.00 83.12 208 MET A O 1
ATOM 1626 N N . LEU A 1 209 ? 7.447 -4.497 5.508 1.00 84.00 209 LEU A N 1
ATOM 1627 C CA . LEU A 1 209 ? 8.006 -5.540 4.645 1.00 84.00 209 LEU A CA 1
ATOM 1628 C C . LEU A 1 209 ? 7.778 -5.230 3.157 1.00 84.00 209 LEU A C 1
ATOM 1630 O O . LEU A 1 209 ? 8.696 -5.374 2.349 1.00 84.00 209 LEU A O 1
ATOM 1634 N N . ALA A 1 210 ? 6.576 -4.781 2.790 1.00 86.06 210 ALA A N 1
ATOM 1635 C CA . ALA A 1 210 ? 6.255 -4.384 1.423 1.00 86.06 210 ALA A CA 1
ATOM 1636 C C . ALA A 1 210 ? 7.100 -3.182 0.972 1.00 86.06 210 ALA A C 1
ATOM 1638 O O . ALA A 1 210 ? 7.644 -3.202 -0.135 1.00 86.06 210 ALA A O 1
ATOM 1639 N N . LEU A 1 211 ? 7.286 -2.182 1.840 1.00 86.00 211 LEU A N 1
ATOM 1640 C CA . LEU A 1 211 ? 8.171 -1.046 1.582 1.00 86.00 211 LEU A CA 1
ATOM 1641 C C . LEU A 1 211 ? 9.627 -1.485 1.401 1.00 86.00 211 LEU A C 1
ATOM 1643 O O . LEU A 1 211 ? 10.286 -1.016 0.478 1.00 86.00 211 LEU A O 1
ATOM 1647 N N . MET A 1 212 ? 10.132 -2.401 2.232 1.00 87.12 212 MET A N 1
ATOM 1648 C CA . MET A 1 212 ? 11.499 -2.920 2.120 1.00 87.12 212 MET A CA 1
ATOM 1649 C C . MET A 1 212 ? 11.736 -3.581 0.760 1.00 87.12 212 MET A C 1
ATOM 1651 O O . MET A 1 212 ? 12.736 -3.290 0.103 1.00 87.12 212 MET A O 1
ATOM 1655 N N . VAL A 1 213 ? 10.804 -4.429 0.313 1.00 86.81 213 VAL A N 1
ATOM 1656 C CA . VAL A 1 213 ? 10.897 -5.092 -0.997 1.00 86.81 213 VAL A CA 1
ATOM 1657 C C . VAL A 1 213 ? 10.815 -4.066 -2.129 1.00 86.81 213 VAL A C 1
ATOM 1659 O O . VAL A 1 213 ? 11.613 -4.127 -3.065 1.00 86.81 213 VAL A O 1
ATOM 1662 N N . ALA A 1 214 ? 9.906 -3.091 -2.034 1.00 88.94 214 ALA A N 1
ATOM 1663 C CA . ALA A 1 214 ? 9.791 -2.021 -3.022 1.00 88.94 214 ALA A CA 1
ATOM 1664 C C . ALA A 1 214 ? 11.078 -1.189 -3.094 1.00 88.94 214 ALA A C 1
ATOM 1666 O O . ALA A 1 214 ? 11.610 -0.964 -4.176 1.00 88.94 214 ALA A O 1
ATOM 1667 N N . TYR A 1 215 ? 11.637 -0.791 -1.955 1.00 86.56 215 TYR A N 1
ATOM 1668 C CA . TYR A 1 215 ? 12.874 -0.021 -1.884 1.00 86.56 215 TYR A CA 1
ATOM 1669 C C . TYR A 1 215 ? 14.069 -0.801 -2.448 1.00 86.56 215 TYR A C 1
ATOM 1671 O O . TYR A 1 215 ? 14.808 -0.290 -3.290 1.00 86.56 215 TYR A O 1
ATOM 1679 N N . ALA A 1 216 ? 14.231 -2.064 -2.055 1.00 85.38 216 ALA A N 1
ATOM 1680 C CA . ALA A 1 216 ? 15.303 -2.918 -2.558 1.00 85.38 216 ALA A CA 1
ATOM 1681 C C . ALA A 1 216 ? 15.169 -3.205 -4.061 1.00 85.38 216 ALA A C 1
ATOM 1683 O O . ALA A 1 216 ? 16.175 -3.347 -4.751 1.00 85.38 216 ALA A O 1
ATOM 1684 N N . ALA A 1 217 ? 13.952 -3.260 -4.602 1.00 85.56 217 ALA A N 1
ATOM 1685 C CA . ALA A 1 217 ? 13.735 -3.380 -6.039 1.00 85.56 217 ALA A CA 1
ATOM 1686 C C . ALA A 1 217 ? 13.880 -2.033 -6.767 1.00 85.56 217 ALA A C 1
ATOM 1688 O O . ALA A 1 217 ? 14.323 -2.003 -7.908 1.00 85.56 217 ALA A O 1
ATOM 1689 N N . GLY A 1 218 ? 13.560 -0.903 -6.143 1.00 82.69 218 GLY A N 1
ATOM 1690 C CA . GLY A 1 218 ? 13.604 0.418 -6.775 1.00 82.69 218 GLY A CA 1
ATOM 1691 C C . GLY A 1 218 ? 15.000 1.042 -6.838 1.00 82.69 218 GLY A C 1
ATOM 1692 O O . GLY A 1 218 ? 15.342 1.655 -7.846 1.00 82.69 218 GLY A O 1
ATOM 1693 N N . SER A 1 219 ? 15.837 0.837 -5.818 1.00 80.00 219 SER A N 1
ATOM 1694 C CA . SER A 1 219 ? 17.026 1.679 -5.589 1.00 80.00 219 SER A CA 1
ATOM 1695 C C . SER A 1 219 ? 18.346 1.178 -6.195 1.00 80.00 219 SER A C 1
ATOM 1697 O O . SER A 1 219 ? 19.232 1.979 -6.468 1.00 80.00 219 SER A O 1
ATOM 1699 N N . VAL A 1 220 ? 18.527 -0.125 -6.413 1.00 72.44 220 VAL A N 1
ATOM 1700 C CA . VAL A 1 220 ? 19.849 -0.716 -6.739 1.00 72.44 220 VAL A CA 1
ATOM 1701 C C . VAL A 1 220 ? 19.992 -1.140 -8.182 1.00 72.44 220 VAL A C 1
ATOM 1703 O O . VAL A 1 220 ? 19.169 -1.885 -8.677 1.00 72.44 220 VAL A O 1
ATOM 1706 N N . ARG A 1 221 ? 21.094 -0.767 -8.832 1.00 63.47 221 ARG A N 1
ATOM 1707 C CA . ARG A 1 221 ? 21.305 -1.005 -10.265 1.00 63.47 221 ARG A CA 1
ATOM 1708 C C . ARG A 1 221 ? 21.294 -2.491 -10.673 1.00 63.47 221 ARG A C 1
ATOM 1710 O O . ARG A 1 221 ? 20.672 -2.799 -11.687 1.00 63.47 221 ARG A O 1
ATOM 1717 N N . ASP A 1 222 ? 21.829 -3.386 -9.834 1.00 67.69 222 ASP A N 1
ATOM 1718 C CA . ASP A 1 222 ? 22.050 -4.808 -10.155 1.00 67.69 222 ASP A CA 1
ATOM 1719 C C . ASP A 1 222 ? 21.428 -5.786 -9.133 1.00 67.69 222 ASP A C 1
ATOM 1721 O O . ASP A 1 222 ? 21.194 -5.448 -7.969 1.00 67.69 222 ASP A O 1
ATOM 1725 N N . TRP A 1 223 ? 21.173 -7.030 -9.566 1.00 62.03 223 TRP A N 1
ATOM 1726 C CA . TRP A 1 223 ? 20.527 -8.081 -8.756 1.00 62.03 223 TRP A CA 1
ATOM 1727 C C . TRP A 1 223 ? 21.358 -8.504 -7.536 1.00 62.03 223 TRP A C 1
ATOM 1729 O O . TRP A 1 223 ? 20.808 -8.710 -6.453 1.00 62.03 223 TRP A O 1
ATOM 1739 N N . GLU A 1 224 ? 22.682 -8.576 -7.684 1.00 65.38 224 GLU A N 1
ATOM 1740 C CA . GLU A 1 224 ? 23.590 -8.899 -6.577 1.00 65.38 224 GLU A CA 1
ATOM 1741 C C . GLU A 1 224 ? 23.583 -7.801 -5.504 1.00 65.38 224 GLU A C 1
ATOM 1743 O O . GLU A 1 224 ? 23.535 -8.084 -4.308 1.00 65.38 224 GLU A O 1
ATOM 1748 N N . THR A 1 225 ? 23.488 -6.536 -5.910 1.00 66.31 225 THR A N 1
ATOM 1749 C CA . THR A 1 225 ? 23.410 -5.399 -4.984 1.00 66.31 225 THR A CA 1
ATOM 1750 C C . THR A 1 225 ? 22.056 -5.332 -4.265 1.00 66.31 225 THR A C 1
ATOM 1752 O O . THR A 1 225 ? 21.984 -4.868 -3.128 1.00 66.31 225 THR A O 1
ATOM 1755 N N . SER A 1 226 ? 20.980 -5.848 -4.873 1.00 68.31 226 SER A N 1
ATOM 1756 C CA . SER A 1 226 ? 19.663 -5.968 -4.223 1.00 68.31 226 SER A CA 1
ATOM 1757 C C . SER A 1 226 ? 19.669 -6.933 -3.047 1.00 68.31 226 SER A C 1
ATOM 1759 O O . SER A 1 226 ? 19.109 -6.605 -1.998 1.00 68.31 226 SER A O 1
ATOM 1761 N N . LYS A 1 227 ? 20.391 -8.057 -3.152 1.00 70.12 227 LYS A N 1
ATOM 1762 C CA . LYS A 1 227 ? 20.590 -8.966 -2.011 1.00 70.12 227 LYS A CA 1
ATOM 1763 C C . LYS A 1 227 ? 21.260 -8.252 -0.840 1.00 70.12 227 LYS A C 1
ATOM 1765 O O . LYS A 1 227 ? 20.833 -8.447 0.293 1.00 70.12 227 LYS A O 1
ATOM 1770 N N . ASN A 1 228 ? 22.238 -7.384 -1.105 1.00 70.00 228 ASN A N 1
ATOM 1771 C CA . ASN A 1 228 ? 22.927 -6.625 -0.056 1.00 70.00 228 ASN A CA 1
ATOM 1772 C C . ASN A 1 228 ? 21.988 -5.648 0.664 1.00 70.00 228 ASN A C 1
ATOM 1774 O O . ASN A 1 228 ? 22.027 -5.552 1.887 1.00 70.00 228 ASN A O 1
ATOM 1778 N N . VAL A 1 229 ? 21.0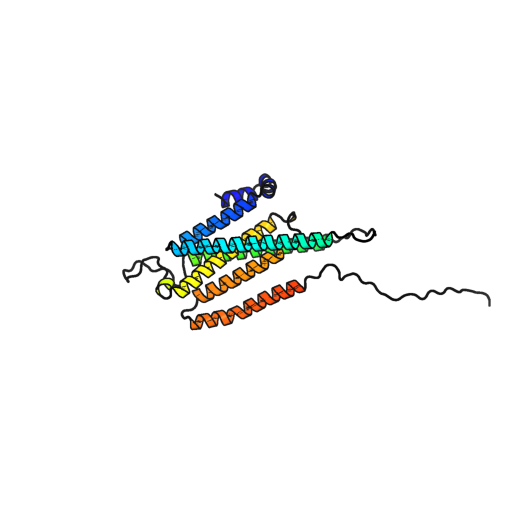98 -4.965 -0.065 1.00 77.00 229 VAL A N 1
ATOM 1779 C CA . VAL A 1 229 ? 20.086 -4.084 0.549 1.00 77.00 229 VAL A CA 1
ATOM 1780 C C . VAL A 1 229 ? 19.098 -4.886 1.398 1.00 77.00 229 VAL A C 1
ATOM 1782 O O . VAL A 1 229 ? 18.763 -4.468 2.505 1.00 77.00 229 VAL A O 1
ATOM 1785 N N . PHE A 1 230 ? 18.676 -6.063 0.932 1.00 76.94 230 PHE A N 1
ATOM 1786 C CA . PHE A 1 230 ? 17.861 -6.975 1.738 1.00 76.94 230 PHE A CA 1
ATOM 1787 C C . PHE A 1 230 ? 18.590 -7.434 3.004 1.00 76.94 230 PHE A C 1
ATOM 1789 O O . PHE A 1 230 ? 18.019 -7.356 4.087 1.00 76.94 230 PHE A O 1
ATOM 1796 N N . LEU A 1 231 ? 19.850 -7.857 2.888 1.00 76.38 231 LEU A N 1
ATOM 1797 C CA . LEU A 1 231 ? 20.699 -8.252 4.017 1.00 76.38 231 LEU A CA 1
ATOM 1798 C C . LEU A 1 231 ? 20.884 -7.125 5.038 1.00 76.38 231 LEU A C 1
ATOM 1800 O O . LEU A 1 231 ? 20.972 -7.405 6.229 1.00 76.38 231 LEU A O 1
ATOM 1804 N N . LEU A 1 232 ? 20.897 -5.867 4.594 1.00 76.38 232 LEU A N 1
ATOM 1805 C CA . LEU A 1 232 ? 21.004 -4.706 5.476 1.00 76.38 232 LEU A CA 1
ATOM 1806 C C . LEU A 1 232 ? 19.688 -4.399 6.211 1.00 76.38 232 LEU A C 1
ATOM 1808 O O . LEU A 1 232 ? 19.701 -4.061 7.393 1.00 76.38 232 LEU A O 1
ATOM 1812 N N . LEU A 1 233 ? 18.544 -4.504 5.528 1.00 79.38 233 LEU A N 1
ATOM 1813 C CA . LEU A 1 233 ? 17.244 -4.082 6.067 1.00 79.38 233 LEU A CA 1
ATOM 1814 C C . LEU A 1 233 ? 16.486 -5.196 6.805 1.00 79.38 233 LEU A C 1
ATOM 1816 O O . LEU A 1 233 ? 15.674 -4.904 7.689 1.00 79.38 233 LEU A O 1
ATOM 1820 N N . LEU A 1 234 ? 16.754 -6.465 6.487 1.00 81.56 234 LEU A N 1
ATOM 1821 C CA . LEU A 1 234 ? 16.097 -7.621 7.101 1.00 81.56 234 LEU A CA 1
ATOM 1822 C C . LEU A 1 234 ? 16.382 -7.750 8.612 1.00 81.56 234 LEU A C 1
ATOM 1824 O O . LEU A 1 234 ? 15.422 -7.949 9.359 1.00 81.56 234 LEU A O 1
ATOM 1828 N N . PRO A 1 235 ? 17.625 -7.579 9.115 1.00 83.44 235 PRO A N 1
ATOM 1829 C CA . PRO A 1 235 ? 17.905 -7.629 10.551 1.00 83.44 235 PRO A CA 1
ATOM 1830 C C . PRO A 1 235 ? 17.134 -6.563 11.332 1.00 83.44 235 PRO A C 1
ATOM 1832 O O . PRO A 1 235 ? 16.620 -6.843 12.412 1.00 83.44 235 PRO A O 1
ATOM 1835 N N . ILE A 1 236 ? 16.985 -5.365 10.757 1.00 82.56 236 ILE A N 1
ATOM 1836 C CA . ILE A 1 236 ? 16.216 -4.263 11.350 1.00 82.56 236 ILE A CA 1
ATOM 1837 C C . ILE A 1 236 ? 14.737 -4.656 11.465 1.00 82.56 236 ILE A C 1
ATOM 1839 O O . ILE A 1 236 ? 14.127 -4.474 12.517 1.00 82.56 236 ILE A O 1
ATOM 1843 N N . HIS A 1 237 ? 14.164 -5.259 10.419 1.00 78.31 237 HIS A N 1
ATOM 1844 C CA . HIS A 1 237 ? 12.777 -5.734 10.441 1.00 78.31 237 HIS A CA 1
ATOM 1845 C C . HIS A 1 237 ? 12.558 -6.867 11.450 1.00 78.31 237 HIS A C 1
ATOM 1847 O O . HIS A 1 237 ? 11.560 -6.855 12.173 1.00 78.31 237 HIS A O 1
ATOM 1853 N N . ILE A 1 238 ? 13.492 -7.820 11.540 1.00 82.06 238 ILE A N 1
ATOM 1854 C CA . ILE A 1 238 ? 13.454 -8.904 12.535 1.00 82.06 238 ILE A CA 1
ATOM 1855 C C . ILE A 1 238 ? 13.540 -8.326 13.948 1.00 82.06 238 ILE A C 1
ATOM 1857 O O . ILE A 1 238 ? 12.766 -8.725 14.816 1.00 82.06 238 ILE A O 1
ATOM 1861 N N . PHE A 1 239 ? 14.424 -7.355 14.175 1.00 81.75 239 PHE A N 1
ATOM 1862 C CA . PHE A 1 239 ? 14.578 -6.685 15.463 1.00 81.75 239 PHE A CA 1
ATOM 1863 C C . PHE A 1 239 ? 13.296 -5.960 15.889 1.00 81.75 239 PHE A C 1
ATOM 1865 O O . PHE A 1 239 ? 12.802 -6.186 16.991 1.00 81.75 239 PHE A O 1
ATOM 1872 N N . VAL A 1 240 ? 12.694 -5.158 15.005 1.00 79.12 240 VAL A N 1
ATOM 1873 C CA . VAL A 1 240 ? 11.420 -4.468 15.282 1.00 79.12 240 VAL A CA 1
ATOM 1874 C C . VAL A 1 240 ? 10.289 -5.471 15.531 1.00 79.12 240 VAL A C 1
ATOM 1876 O O . VAL A 1 240 ? 9.526 -5.315 16.485 1.00 79.12 240 VAL A O 1
ATOM 1879 N N . GLY A 1 241 ? 10.192 -6.532 14.725 1.00 75.31 241 GLY A N 1
ATOM 1880 C CA . GLY A 1 241 ? 9.216 -7.606 14.930 1.00 75.31 241 GLY A CA 1
ATOM 1881 C C . GLY A 1 241 ? 9.404 -8.325 16.270 1.00 75.31 241 GLY A C 1
ATOM 1882 O O . GLY A 1 241 ? 8.429 -8.573 16.981 1.00 75.31 241 GLY A O 1
ATOM 1883 N N . GLY A 1 242 ? 10.655 -8.592 16.649 1.00 78.38 242 GLY A N 1
ATOM 1884 C CA . GLY A 1 242 ? 11.042 -9.163 17.936 1.00 78.38 242 GLY A CA 1
ATOM 1885 C C . GLY A 1 242 ? 10.670 -8.260 19.109 1.00 78.38 242 GLY A C 1
ATOM 1886 O O . GLY A 1 242 ? 10.037 -8.729 20.051 1.00 78.38 242 GLY A O 1
ATOM 1887 N N . LEU A 1 243 ? 10.951 -6.956 19.028 1.00 77.44 243 LEU A N 1
ATOM 1888 C CA . LEU A 1 243 ? 10.530 -5.976 20.036 1.00 77.44 243 LEU A CA 1
ATOM 1889 C C . LEU A 1 243 ? 9.009 -5.949 20.199 1.00 77.44 243 LEU A C 1
ATOM 1891 O O . LEU A 1 243 ? 8.513 -5.992 21.321 1.00 77.44 243 LEU A O 1
ATOM 1895 N N . LEU A 1 244 ? 8.249 -5.942 19.101 1.00 71.38 244 LEU A N 1
ATOM 1896 C CA . LEU A 1 244 ? 6.784 -5.994 19.159 1.00 71.38 244 LEU A CA 1
ATOM 1897 C C . LEU A 1 244 ? 6.276 -7.306 19.780 1.00 71.38 244 LEU A C 1
ATOM 1899 O O . LEU A 1 244 ? 5.289 -7.300 20.520 1.00 71.38 244 LEU A O 1
ATOM 1903 N N . PHE A 1 245 ? 6.951 -8.426 19.520 1.00 72.81 245 PHE A N 1
ATOM 1904 C CA . PHE A 1 245 ? 6.628 -9.727 20.108 1.00 72.81 245 PHE A CA 1
ATOM 1905 C C . PHE A 1 245 ? 6.994 -9.823 21.598 1.00 72.81 245 PHE A C 1
ATOM 1907 O O . PHE A 1 245 ? 6.266 -10.433 22.377 1.00 72.81 245 PHE A O 1
ATOM 1914 N N . ILE A 1 246 ? 8.080 -9.191 22.028 1.00 75.44 246 ILE A N 1
ATOM 1915 C CA . ILE A 1 246 ? 8.487 -9.148 23.436 1.00 75.44 246 ILE A CA 1
ATOM 1916 C C . ILE A 1 246 ? 7.564 -8.200 24.215 1.00 75.44 246 ILE A C 1
ATOM 1918 O O . ILE A 1 246 ? 7.005 -8.587 25.240 1.00 75.44 246 ILE A O 1
ATOM 1922 N N . CYS A 1 247 ? 7.280 -7.011 23.676 1.00 65.06 247 CYS A N 1
ATOM 1923 C CA . CYS A 1 247 ? 6.291 -6.078 24.226 1.00 65.06 247 CYS A CA 1
ATOM 1924 C C . CYS A 1 247 ? 4.888 -6.693 24.322 1.00 65.06 247 CYS A C 1
ATOM 1926 O O . CYS A 1 247 ? 4.132 -6.363 25.234 1.00 65.06 247 CYS A O 1
ATOM 1928 N N . LYS A 1 248 ? 4.530 -7.610 23.413 1.00 64.44 248 LYS A N 1
ATOM 1929 C CA . LYS A 1 248 ? 3.316 -8.426 23.542 1.00 64.44 248 LYS A CA 1
ATOM 1930 C C . LYS A 1 248 ? 3.339 -9.270 24.812 1.00 64.44 248 LYS A C 1
ATOM 1932 O O . LYS A 1 248 ? 2.321 -9.330 25.494 1.00 64.44 248 LYS A O 1
ATOM 1937 N N . GLN A 1 249 ? 4.432 -9.994 25.046 1.00 62.75 249 GLN A N 1
ATOM 1938 C CA . GLN A 1 249 ? 4.542 -10.968 26.138 1.00 62.75 249 GLN A CA 1
ATOM 1939 C C . GLN A 1 249 ? 4.574 -10.275 27.505 1.00 62.75 249 GLN A C 1
ATOM 1941 O O . GLN A 1 249 ? 4.095 -10.834 28.482 1.00 62.75 249 GLN A O 1
ATOM 1946 N N . ILE A 1 250 ? 5.088 -9.044 27.554 1.00 61.28 250 ILE A N 1
ATOM 1947 C CA . ILE A 1 250 ? 5.233 -8.239 28.775 1.00 61.28 250 ILE A CA 1
ATOM 1948 C C . ILE A 1 250 ? 3.924 -7.559 29.211 1.00 61.28 250 ILE A C 1
ATOM 1950 O O . ILE A 1 250 ? 3.862 -7.053 30.323 1.00 61.28 250 ILE A O 1
ATOM 1954 N N . GLN A 1 251 ? 2.859 -7.556 28.395 1.00 47.16 251 GLN A N 1
ATOM 1955 C CA . GLN A 1 251 ? 1.539 -7.081 28.839 1.00 47.16 251 GLN A CA 1
ATOM 1956 C C . GLN A 1 251 ? 1.015 -7.999 29.958 1.00 47.16 251 GLN A C 1
ATOM 1958 O O . GLN A 1 251 ? 0.607 -9.126 29.654 1.00 47.16 251 GLN A O 1
ATOM 1963 N N . PRO A 1 252 ? 0.995 -7.554 31.229 1.00 36.88 252 PRO A N 1
ATOM 1964 C CA . PRO A 1 252 ? 0.611 -8.419 32.333 1.00 36.88 252 PRO A CA 1
ATOM 1965 C C . PRO A 1 252 ? -0.864 -8.796 32.190 1.00 36.88 252 PRO A C 1
ATOM 1967 O O . PRO A 1 252 ? -1.716 -7.947 31.898 1.00 36.88 252 PRO A O 1
ATOM 1970 N N . SER A 1 253 ? -1.194 -10.071 32.408 1.00 34.78 253 SER A N 1
ATOM 1971 C CA . SER A 1 253 ? -2.580 -10.411 32.735 1.00 34.78 253 SER A CA 1
ATOM 1972 C C . SER A 1 253 ? -2.925 -9.727 34.067 1.00 34.78 253 SER A C 1
ATOM 1974 O O . SER A 1 253 ? -2.082 -9.727 34.958 1.00 34.78 253 SER A O 1
ATOM 1976 N N . PRO A 1 254 ? -4.130 -9.152 34.249 1.00 42.22 254 PRO A N 1
ATOM 1977 C CA . PRO A 1 254 ? -4.513 -8.434 35.475 1.00 42.22 254 PRO A CA 1
ATOM 1978 C C . PRO A 1 254 ? -4.622 -9.289 36.758 1.00 42.22 254 PRO A C 1
ATOM 1980 O O . PRO A 1 254 ? -5.446 -8.972 37.609 1.00 42.22 254 PRO A O 1
ATOM 1983 N N . GLN A 1 255 ? -3.905 -10.407 36.882 1.00 36.56 255 GLN A N 1
ATOM 1984 C CA . GLN A 1 255 ? -4.121 -11.403 37.937 1.00 36.56 255 GLN A CA 1
ATOM 1985 C C . GLN A 1 255 ? -2.936 -11.632 38.884 1.00 36.56 255 GLN A C 1
ATOM 1987 O O . GLN A 1 255 ? -3.101 -12.410 39.812 1.00 36.56 255 GLN A O 1
ATOM 1992 N N . ASP A 1 256 ? -1.817 -10.914 38.751 1.00 36.22 256 ASP A N 1
ATOM 1993 C CA . ASP A 1 256 ? -0.634 -11.171 39.595 1.00 36.22 256 ASP A CA 1
ATOM 1994 C C . ASP A 1 256 ? -0.400 -10.132 40.715 1.00 36.22 256 ASP A C 1
ATOM 1996 O O . ASP A 1 256 ? 0.645 -10.139 41.353 1.00 36.22 256 ASP A O 1
ATOM 2000 N N . GLU A 1 257 ? -1.381 -9.271 41.020 1.00 41.56 257 GLU A N 1
ATOM 2001 C CA . GLU A 1 257 ? -1.357 -8.391 42.213 1.00 41.56 257 GLU A CA 1
ATOM 2002 C C . GLU A 1 257 ? -2.254 -8.896 43.357 1.00 41.56 257 GLU A C 1
ATOM 2004 O O . GLU A 1 257 ? -2.842 -8.127 44.116 1.00 41.56 257 GLU A O 1
ATOM 2009 N N . ALA A 1 258 ? -2.381 -10.212 43.508 1.00 43.34 258 ALA A N 1
ATOM 2010 C CA . ALA A 1 258 ? -2.979 -10.772 44.711 1.00 43.34 258 ALA A CA 1
ATOM 2011 C C . ALA A 1 258 ? -2.344 -12.115 45.066 1.00 43.34 258 ALA A C 1
ATOM 2013 O O . ALA A 1 258 ? -2.841 -13.171 44.685 1.00 43.34 258 ALA A O 1
ATOM 2014 N N . SER A 1 259 ? -1.291 -12.081 45.884 1.00 31.67 259 SER A N 1
ATOM 2015 C CA . SER A 1 259 ? -1.212 -13.060 46.965 1.00 31.67 259 SER A CA 1
ATOM 2016 C C . SER A 1 259 ? -0.578 -12.446 48.219 1.00 31.67 259 SER A C 1
ATOM 2018 O O . SER A 1 259 ? 0.443 -11.765 48.098 1.00 31.67 259 SER A O 1
ATOM 2020 N N . PRO A 1 260 ? -1.191 -12.624 49.405 1.00 46.47 260 PRO A N 1
ATOM 2021 C CA . PRO A 1 260 ? -0.858 -11.911 50.629 1.00 46.47 260 PRO A CA 1
ATOM 2022 C C . PRO A 1 260 ? 0.194 -12.658 51.457 1.00 46.47 260 PRO A C 1
ATOM 2024 O O . PRO A 1 260 ? 0.354 -13.873 51.352 1.00 46.47 260 PRO A O 1
ATOM 2027 N N . ASN A 1 261 ? 0.853 -11.910 52.341 1.00 42.75 261 ASN A N 1
ATOM 2028 C CA . ASN A 1 261 ? 1.674 -12.426 53.434 1.00 42.75 261 ASN A CA 1
ATOM 2029 C C . ASN A 1 261 ? 0.989 -13.599 54.159 1.00 42.75 261 ASN A C 1
ATOM 2031 O O . ASN A 1 261 ? -0.118 -13.453 54.680 1.00 42.75 261 ASN A O 1
ATOM 2035 N N . ALA A 1 262 ? 1.685 -14.733 54.231 1.00 36.69 262 ALA A N 1
ATOM 2036 C CA . ALA A 1 262 ? 1.318 -15.886 55.041 1.00 36.69 262 ALA A CA 1
ATOM 2037 C C . ALA A 1 262 ? 2.310 -16.045 56.208 1.00 36.69 262 ALA A C 1
ATOM 2039 O O . ALA A 1 262 ? 3.519 -16.079 55.987 1.00 36.69 262 ALA A O 1
ATOM 2040 N N . GLY A 1 263 ? 1.766 -16.159 57.427 1.00 34.16 263 GLY A N 1
ATOM 2041 C CA . GLY A 1 263 ? 2.465 -16.463 58.687 1.00 34.16 263 GLY A CA 1
ATOM 2042 C C . GLY A 1 263 ? 2.071 -15.491 59.812 1.00 34.16 263 GLY A C 1
ATOM 2043 O O . GLY A 1 263 ? 2.767 -14.510 60.027 1.00 34.16 263 GLY A O 1
ATOM 2044 N N . ALA A 1 264 ? 0.853 -15.549 60.372 1.00 37.94 264 ALA A N 1
ATOM 2045 C CA . ALA A 1 264 ? 0.446 -16.395 61.515 1.00 37.94 264 ALA A CA 1
ATOM 2046 C C . ALA A 1 264 ? 1.336 -16.170 62.763 1.00 37.94 264 ALA A C 1
ATOM 2048 O O . ALA A 1 264 ? 2.478 -16.606 62.794 1.00 37.94 264 ALA A O 1
ATOM 2049 N N . ASN A 1 265 ? 0.915 -15.310 63.698 1.00 36.12 265 ASN A N 1
ATOM 2050 C CA . ASN A 1 265 ? 0.086 -15.601 64.887 1.00 36.12 265 ASN A CA 1
ATOM 2051 C C . ASN A 1 265 ? 0.876 -16.173 66.079 1.00 36.12 265 ASN A C 1
ATOM 2053 O O . ASN A 1 265 ? 1.094 -17.376 66.155 1.00 36.12 265 ASN A O 1
ATOM 2057 N N . THR A 1 266 ? 1.132 -15.312 67.070 1.00 34.91 266 THR A N 1
ATOM 2058 C CA . THR A 1 266 ? 1.218 -15.698 68.486 1.00 34.91 266 THR A CA 1
ATOM 2059 C C . THR A 1 266 ? 0.362 -14.716 69.285 1.00 34.91 266 THR A C 1
ATOM 2061 O O . THR A 1 266 ? 0.766 -13.585 69.539 1.00 34.91 266 THR A O 1
ATOM 2064 N N . GLN A 1 267 ? -0.847 -15.137 69.646 1.00 40.00 267 GLN A N 1
ATOM 2065 C CA . GLN A 1 267 ? -1.554 -14.626 70.815 1.00 40.00 267 GLN A CA 1
ATOM 2066 C C . GLN A 1 267 ? -1.739 -15.819 71.742 1.00 40.00 267 GLN A C 1
ATOM 2068 O O . GLN A 1 267 ? -2.479 -16.739 71.408 1.00 40.00 267 GLN A O 1
ATOM 2073 N N . GLU A 1 268 ? -1.101 -15.781 72.905 1.00 38.12 268 GLU A N 1
ATOM 2074 C CA . GLU A 1 268 ? -1.644 -16.454 74.073 1.00 38.12 268 GLU A CA 1
ATOM 2075 C C . GLU A 1 268 ? -1.657 -15.454 75.228 1.00 38.12 268 GLU A C 1
ATOM 2077 O O . GLU A 1 268 ? -0.671 -14.778 75.526 1.00 38.12 268 GLU A O 1
ATOM 2082 N N . ILE A 1 269 ? -2.854 -15.286 75.776 1.00 40.84 269 ILE A N 1
ATOM 2083 C CA . ILE A 1 269 ? -3.216 -14.403 76.873 1.00 40.84 269 ILE A CA 1
ATOM 2084 C C . ILE A 1 269 ? -3.053 -15.209 78.159 1.00 40.84 269 ILE A C 1
ATOM 2086 O O . ILE A 1 269 ? -3.738 -16.211 78.329 1.00 40.84 269 ILE A O 1
ATOM 2090 N N . SER A 1 270 ? -2.258 -14.720 79.108 1.00 37.25 270 SER A N 1
ATOM 2091 C CA . SER A 1 270 ? -2.471 -15.028 80.525 1.00 37.25 270 SER A CA 1
ATOM 2092 C C . SER A 1 270 ? -1.862 -13.934 81.401 1.00 37.25 270 SER A C 1
ATOM 2094 O O . SER A 1 270 ? -0.651 -13.874 81.600 1.00 37.25 270 SER A O 1
ATOM 2096 N N . ASN A 1 271 ? -2.723 -13.058 81.920 1.00 39.94 271 ASN A N 1
ATOM 2097 C CA . ASN A 1 271 ? -2.440 -12.264 83.117 1.00 39.94 271 ASN A CA 1
ATOM 2098 C C . ASN A 1 271 ? -2.506 -13.212 84.334 1.00 39.94 271 ASN A C 1
ATOM 2100 O O . ASN A 1 271 ? -3.311 -14.148 84.302 1.00 39.94 271 ASN A O 1
ATOM 2104 N N . PRO A 1 272 ? -1.727 -12.987 85.407 1.00 49.25 272 PRO A N 1
ATOM 2105 C CA . PRO A 1 272 ? -2.260 -12.133 86.472 1.00 49.25 272 PRO A CA 1
ATOM 2106 C C . PRO A 1 272 ? -1.200 -11.279 87.202 1.00 49.25 272 PRO A C 1
ATOM 2108 O O . PRO A 1 272 ? -0.065 -11.690 87.412 1.00 49.25 272 PRO A O 1
ATOM 2111 N N . THR A 1 273 ? -1.602 -10.098 87.671 1.00 40.00 273 THR A N 1
ATOM 2112 C CA . THR A 1 273 ? -1.020 -9.457 88.873 1.00 40.00 273 THR A CA 1
ATOM 2113 C C . THR A 1 273 ? -1.695 -10.082 90.111 1.00 40.00 273 THR A C 1
ATOM 2115 O O . THR A 1 273 ? -2.856 -10.485 89.982 1.00 40.00 273 THR A O 1
ATOM 2118 N N . PRO A 1 274 ? -1.058 -10.168 91.301 1.00 47.66 274 PRO A N 1
ATOM 2119 C CA . PRO A 1 274 ? -0.770 -8.967 92.094 1.00 47.66 274 PRO A CA 1
ATOM 2120 C C . PRO A 1 274 ? 0.486 -9.008 93.001 1.00 47.66 274 PRO A C 1
ATOM 2122 O O . PRO A 1 274 ? 1.116 -10.038 93.214 1.00 47.66 274 PRO A O 1
ATOM 2125 N N . SER A 1 275 ? 0.714 -7.836 93.605 1.00 42.19 275 SER A N 1
ATOM 2126 C CA . SER A 1 275 ? 1.333 -7.538 94.908 1.00 42.19 275 SER A CA 1
ATOM 2127 C C . SER A 1 275 ? 2.854 -7.605 95.109 1.00 42.19 275 SER A C 1
ATOM 2129 O O . SER A 1 275 ? 3.459 -8.669 95.031 1.00 42.19 275 SER A O 1
ATOM 2131 N N . SER A 1 276 ? 3.322 -6.433 95.575 1.00 38.72 276 SER A N 1
ATOM 2132 C CA . SER A 1 276 ? 4.494 -6.110 96.405 1.00 38.72 276 SER A CA 1
ATOM 2133 C C . SER A 1 276 ? 5.831 -5.897 95.707 1.00 38.72 276 SER A C 1
ATOM 2135 O O . SER A 1 276 ? 6.432 -6.868 95.213 1.00 38.72 276 SER A O 1
#

Sequence (276 aa):
MASVALIVLLMNKNLYRPGIRSYALIICMVAGMFGVMGAYAAGSSMYLRTFIIVLVLVLVAFVGVVFLAINHFNKLHKKKMEKNKPPPPAQQQQPPSPKKSSLTTFAMQKDMLKYLMLVGILAATATYLTGLKPPGGLWKDNDDGHSAGNPVLYDINKKRYNIFFYSNSTHFMASITVIVLLLQRMVLPERNGGKVFWSMHTVMLLDMLALMVAYAAGSVRDWETSKNVFLLLLPIHIFVGGLLFICKQIQPSPQDEASPNAGANTQEISNPTPSS